Protein AF-A0A949JGA6-F1 (afdb_monomer)

Radius of gyration: 26.7 Å; Cα contacts (8 Å, |Δi|>4): 253; chains: 1; bounding box: 76×71×61 Å

Mean predicted aligned error: 12.6 Å

Secondary structure (DSSP, 8-state):
-HHHHHHHHHHHHHHHHHHT-SSHHHHHHHHHHHHHHHHHHHHHHHHHHHT--SPPPPHHHHHHHHHHHHHHHHHHHHHHHHH-TT-HHHHHHHHHHHHHHHHHHTT-HHHHHHHHHHHHHHHHHHHHHTT--HHHHHHHHHHHHHHHHHHHHHHHHTT---HHHHHHHHHGGG-S-HHHHHHHHHHHHHHHTTHHHHS----------------------------------SSSSSHHHHHSSSS---

Solvent-accessible surface area (backbone atoms only — not comparable to full-atom values): 13735 Å² total; per-residue (Å²): 87,35,71,18,47,42,24,47,52,53,18,51,54,25,46,53,51,27,74,69,41,92,45,72,66,53,28,51,51,24,46,51,50,19,50,55,25,46,55,48,17,51,51,38,45,57,55,42,65,82,63,68,78,75,81,84,79,50,69,66,40,42,42,51,22,18,52,53,34,42,54,50,18,49,54,42,37,55,55,34,41,76,77,45,78,83,44,69,44,45,52,54,14,52,48,27,37,55,50,14,55,49,30,45,75,73,67,39,21,54,28,12,32,52,29,9,49,51,9,27,35,30,17,50,46,45,59,64,52,54,99,51,54,70,71,59,44,53,54,47,38,56,54,37,46,54,49,17,52,48,27,43,51,54,27,42,75,72,74,39,80,50,64,69,17,54,50,27,45,58,51,24,74,77,45,94,45,65,69,59,24,39,45,26,17,38,47,10,24,48,57,21,45,47,60,75,49,50,53,79,80,73,70,78,77,75,82,78,74,78,75,73,83,79,80,84,78,86,80,84,90,85,88,82,90,84,86,88,84,84,86,88,76,91,71,74,76,67,62,65,66,62,66,73,74,72,82,82,84,132

Sequence (250 aa):
IAAAQNRIFEAKDYLIKAQESKSDIELIEYISYAQRRGESAEFWLNLSQEYQEGEEISENEVKNAASTMLNTAQLSLVYATSILPQSTLLQEATKNYTTAETEYREGAYASSIFSALESKVYGEVALLTSGSNEDVIAQRVVRARERASKSIDDSRNQGIEPILAVSYYELADSSDNSIQQLLYLGHAEEIASIYKYIEPHTTPLESQSTELPVQKTQGSGFISGFIPGIVIGALGCLFFVLLFRSTHKE

pLDDT: mean 81.93, std 23.24, range [27.17, 98.62]

Structure (mmCIF, N/CA/C/O backbone):
data_AF-A0A949JGA6-F1
#
_entry.id   AF-A0A949JGA6-F1
#
loop_
_atom_site.group_PDB
_atom_site.id
_atom_site.type_symbol
_atom_site.label_atom_id
_atom_site.label_alt_id
_atom_site.label_comp_id
_atom_site.label_asym_id
_atom_site.label_entity_id
_atom_site.label_seq_id
_atom_site.pdbx_PDB_ins_code
_atom_site.Cartn_x
_atom_site.Cartn_y
_atom_site.Cartn_z
_atom_site.occupancy
_atom_site.B_iso_or_equiv
_atom_site.auth_seq_id
_atom_site.auth_comp_id
_atom_site.auth_asym_id
_atom_site.auth_atom_id
_atom_site.pdbx_PDB_model_num
ATOM 1 N N . ILE A 1 1 ? -13.504 1.332 6.950 1.00 80.00 1 ILE A N 1
ATOM 2 C CA . ILE A 1 1 ? -12.805 2.435 7.667 1.00 80.00 1 ILE A CA 1
ATOM 3 C C . ILE A 1 1 ? -11.601 2.963 6.887 1.00 80.00 1 ILE A C 1
ATOM 5 O O . ILE A 1 1 ? -11.639 4.122 6.503 1.00 80.00 1 ILE A O 1
ATOM 9 N N . ALA A 1 2 ? -10.576 2.156 6.593 1.00 82.12 2 ALA A N 1
ATOM 10 C CA . ALA A 1 2 ? -9.372 2.644 5.907 1.00 82.12 2 ALA A CA 1
ATOM 11 C C . ALA A 1 2 ? -9.645 3.310 4.545 1.00 82.12 2 ALA A C 1
ATOM 13 O O . ALA A 1 2 ? -9.219 4.436 4.320 1.00 82.12 2 ALA A O 1
ATOM 14 N N . ALA A 1 3 ? -10.451 2.671 3.686 1.00 84.44 3 ALA A N 1
ATOM 15 C CA . ALA A 1 3 ? -10.867 3.255 2.409 1.00 84.44 3 ALA A CA 1
ATOM 16 C C . ALA A 1 3 ? -11.575 4.610 2.584 1.00 84.44 3 ALA A C 1
ATOM 18 O O . ALA A 1 3 ? -11.358 5.524 1.799 1.00 84.44 3 ALA A O 1
ATOM 19 N N . ALA A 1 4 ? -12.388 4.771 3.633 1.00 88.31 4 ALA A N 1
ATOM 20 C CA . ALA A 1 4 ? -13.035 6.045 3.923 1.00 88.31 4 ALA A CA 1
ATOM 21 C C . ALA A 1 4 ? -12.025 7.106 4.380 1.00 88.31 4 ALA A C 1
ATOM 23 O O . ALA A 1 4 ? -12.064 8.223 3.874 1.00 88.31 4 ALA A O 1
ATOM 24 N N . GLN A 1 5 ? -11.100 6.758 5.282 1.00 88.12 5 GLN A N 1
ATOM 25 C CA . GLN A 1 5 ? -10.047 7.677 5.725 1.00 88.12 5 GLN A CA 1
ATOM 26 C C . GLN A 1 5 ? -9.196 8.151 4.545 1.00 88.12 5 GLN A C 1
ATOM 28 O O . GLN A 1 5 ? -9.044 9.356 4.365 1.00 88.12 5 GLN A O 1
ATOM 33 N N . ASN A 1 6 ? -8.744 7.233 3.691 1.00 86.69 6 ASN A N 1
ATOM 34 C CA . ASN A 1 6 ? -7.953 7.564 2.509 1.00 86.69 6 ASN A CA 1
ATOM 35 C C . ASN A 1 6 ? -8.704 8.541 1.582 1.00 86.69 6 ASN A C 1
ATOM 37 O O . ASN A 1 6 ? -8.156 9.563 1.179 1.00 86.69 6 ASN A O 1
ATOM 41 N N . ARG A 1 7 ? -10.012 8.336 1.362 1.00 91.75 7 ARG A N 1
ATOM 42 C CA . ARG A 1 7 ? -10.842 9.279 0.589 1.00 91.75 7 ARG A CA 1
ATOM 43 C C . ARG A 1 7 ? -10.979 10.655 1.239 1.00 91.75 7 ARG A C 1
ATOM 45 O O . ARG A 1 7 ? -11.071 11.645 0.519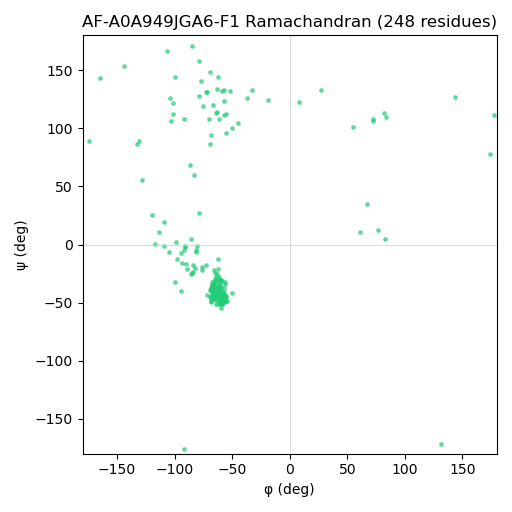 1.00 91.75 7 ARG A O 1
ATOM 52 N N . ILE A 1 8 ? -10.966 10.751 2.567 1.00 93.31 8 ILE A N 1
ATOM 53 C CA . ILE A 1 8 ? -10.938 12.047 3.258 1.00 93.31 8 ILE A CA 1
ATOM 54 C C . ILE A 1 8 ? -9.588 12.752 3.064 1.00 93.31 8 ILE A C 1
ATOM 56 O O . ILE A 1 8 ? -9.577 13.962 2.835 1.00 93.31 8 ILE A O 1
ATOM 60 N N . PHE A 1 9 ? -8.467 12.023 3.082 1.00 90.25 9 PHE A N 1
ATOM 61 C CA . PHE A 1 9 ? -7.155 12.590 2.743 1.00 90.25 9 PHE A CA 1
ATOM 62 C C . PHE A 1 9 ? -7.094 13.049 1.283 1.00 90.25 9 PHE A C 1
ATOM 64 O O . PHE A 1 9 ? -6.713 14.190 1.031 1.00 90.25 9 PHE A O 1
ATOM 71 N N . GLU A 1 10 ? -7.579 12.238 0.336 1.00 90.12 10 GLU A N 1
ATOM 72 C CA . GLU A 1 10 ? -7.709 12.652 -1.069 1.00 90.12 10 GLU A CA 1
ATOM 73 C C . GLU A 1 10 ? -8.554 13.933 -1.188 1.00 90.12 10 GLU A C 1
ATOM 75 O O . GLU A 1 10 ? -8.177 14.871 -1.892 1.00 90.12 10 GLU A O 1
ATOM 80 N N . ALA A 1 11 ? -9.689 14.010 -0.481 1.00 94.50 11 ALA A N 1
ATOM 81 C CA . ALA A 1 11 ? -10.540 15.197 -0.483 1.00 94.50 11 ALA A CA 1
ATOM 82 C C . ALA A 1 11 ? -9.798 16.438 0.039 1.00 94.50 11 ALA A C 1
ATOM 84 O O . ALA A 1 11 ? -9.876 17.499 -0.579 1.00 94.50 11 ALA A O 1
ATOM 85 N N . LYS A 1 12 ? -9.054 16.305 1.145 1.00 92.88 12 LYS A N 1
ATOM 86 C CA . LYS A 1 12 ? -8.230 17.374 1.733 1.00 92.88 12 LYS A CA 1
ATOM 87 C C . LYS A 1 12 ? -7.178 17.868 0.737 1.00 92.88 12 LYS A C 1
ATOM 89 O O . LYS A 1 12 ? -7.070 19.076 0.534 1.00 92.88 12 LYS A O 1
ATOM 94 N N . ASP A 1 13 ? -6.480 16.961 0.060 1.00 91.62 13 ASP A N 1
ATOM 95 C CA . ASP A 1 13 ? -5.482 17.306 -0.957 1.00 91.62 13 ASP A CA 1
ATOM 96 C C . ASP A 1 13 ? -6.097 18.064 -2.139 1.00 91.62 13 ASP A C 1
ATOM 98 O O . ASP A 1 13 ? -5.539 19.058 -2.609 1.00 91.62 13 ASP A O 1
ATOM 102 N N . TYR A 1 14 ? -7.271 17.639 -2.615 1.00 94.62 14 TYR A N 1
ATOM 103 C CA . TYR A 1 14 ? -7.979 18.354 -3.678 1.00 94.62 14 TYR A CA 1
ATOM 104 C C . TYR A 1 14 ? -8.490 19.726 -3.228 1.00 94.62 14 TYR A C 1
ATOM 106 O O . TYR A 1 14 ? -8.448 20.669 -4.015 1.00 94.62 14 TYR A O 1
ATOM 114 N N . LEU A 1 15 ? -8.905 19.888 -1.969 1.00 95.75 15 LEU A N 1
ATOM 115 C CA . LEU A 1 15 ? -9.272 21.202 -1.431 1.00 95.75 15 LEU A CA 1
ATOM 116 C C . LEU A 1 15 ? -8.069 22.148 -1.334 1.00 95.75 15 LEU A C 1
ATOM 118 O O . LEU A 1 15 ? -8.219 23.339 -1.600 1.00 95.75 15 LEU A O 1
ATOM 122 N N . ILE A 1 16 ? -6.878 21.639 -1.011 1.00 94.69 16 ILE A N 1
ATOM 123 C CA . ILE A 1 16 ? -5.641 22.435 -1.036 1.00 94.69 16 ILE A CA 1
ATOM 124 C C . ILE A 1 16 ? -5.331 22.875 -2.474 1.00 94.69 16 ILE A C 1
ATOM 126 O O . ILE A 1 16 ? -5.145 24.062 -2.727 1.00 94.69 16 ILE A O 1
ATOM 130 N N . LYS A 1 17 ? -5.395 21.957 -3.448 1.00 94.38 17 LYS A N 1
ATOM 131 C CA . LYS A 1 17 ? -5.217 22.293 -4.876 1.00 94.38 17 LYS A CA 1
ATOM 132 C C .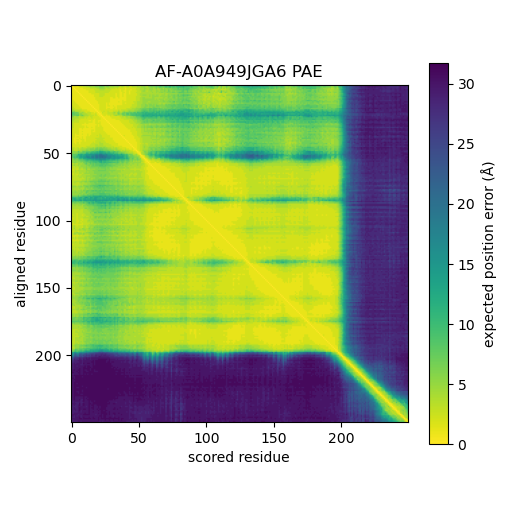 LYS A 1 17 ? -6.251 23.305 -5.376 1.00 94.38 17 LYS A C 1
ATOM 134 O O . LYS A 1 17 ? -5.921 24.179 -6.171 1.00 94.38 17 LYS A O 1
ATOM 139 N N . ALA A 1 18 ? -7.489 23.220 -4.889 1.00 94.56 18 ALA A N 1
ATOM 140 C CA . ALA A 1 18 ? -8.537 24.191 -5.183 1.00 94.56 18 ALA A CA 1
ATOM 141 C C . ALA A 1 18 ? -8.162 25.600 -4.691 1.00 94.56 18 ALA A C 1
ATOM 143 O O . ALA A 1 18 ? -8.350 26.569 -5.424 1.00 94.56 18 ALA A O 1
ATOM 144 N N . GLN A 1 19 ? -7.578 25.727 -3.496 1.00 93.31 19 GLN A N 1
ATOM 145 C CA . GLN A 1 19 ? -7.109 27.017 -2.965 1.00 93.31 19 GLN A CA 1
ATOM 146 C C . GLN A 1 19 ? -5.961 27.620 -3.786 1.00 93.31 19 GLN A C 1
ATOM 148 O O . GLN A 1 19 ? -5.835 28.840 -3.859 1.00 93.31 19 GLN A O 1
ATOM 153 N N . GLU A 1 20 ? -5.145 26.777 -4.415 1.00 94.81 20 GLU A N 1
ATOM 154 C CA . GLU A 1 20 ? -4.006 27.175 -5.251 1.00 94.81 20 GLU A CA 1
ATOM 155 C C . GLU A 1 20 ? -4.364 27.356 -6.739 1.00 94.81 20 GLU A C 1
ATOM 157 O O . GLU A 1 20 ? -3.500 27.709 -7.549 1.00 94.81 20 GLU A O 1
ATOM 162 N N . SER A 1 21 ? -5.624 27.105 -7.111 1.00 93.00 21 SER A N 1
ATOM 163 C CA . SER A 1 21 ? -6.085 27.132 -8.502 1.00 93.00 21 SER A CA 1
ATOM 164 C C . SER A 1 21 ? -5.938 28.515 -9.143 1.00 93.00 21 SER A C 1
ATOM 166 O O . SER A 1 21 ? -6.112 29.557 -8.505 1.00 93.00 21 SER A O 1
ATOM 168 N N . LYS A 1 22 ? -5.603 28.533 -10.439 1.00 94.25 22 LYS A N 1
ATOM 169 C CA . LYS A 1 22 ? -5.354 29.777 -11.192 1.00 94.25 22 LYS A CA 1
ATOM 170 C C . LYS A 1 22 ? -6.500 30.151 -12.124 1.00 94.25 22 LYS A C 1
ATOM 172 O O . LYS A 1 22 ? -6.460 31.214 -12.743 1.00 94.25 22 LYS A O 1
ATOM 177 N N . SER A 1 23 ? -7.499 29.282 -12.247 1.00 96.25 23 SER A N 1
ATOM 178 C CA . SER A 1 23 ? -8.684 29.500 -13.069 1.00 96.25 23 SER A CA 1
ATOM 179 C C . SER A 1 23 ? -9.930 28.918 -12.413 1.00 96.25 23 SER A C 1
ATOM 181 O O . SER A 1 23 ? -9.856 27.928 -11.686 1.00 96.25 23 SER A O 1
ATOM 183 N N . ASP A 1 24 ? -11.087 29.487 -12.747 1.00 95.38 24 ASP A N 1
ATOM 184 C CA . ASP A 1 24 ? -12.380 29.001 -12.259 1.00 95.38 24 ASP A CA 1
ATOM 185 C C . ASP A 1 24 ? -12.653 27.549 -12.684 1.00 95.38 24 ASP A C 1
ATOM 187 O O . ASP A 1 24 ? -13.306 26.806 -11.959 1.00 95.38 24 ASP A O 1
ATOM 191 N N . ILE A 1 25 ? -12.132 27.118 -13.841 1.00 95.94 25 ILE A N 1
ATOM 192 C CA . ILE A 1 25 ? -12.294 25.740 -14.329 1.00 95.94 25 ILE A CA 1
ATOM 193 C C . ILE A 1 25 ? -11.519 24.766 -13.437 1.00 95.94 25 ILE A C 1
ATOM 195 O O . ILE A 1 25 ? -12.101 23.789 -12.974 1.00 95.94 25 ILE A O 1
ATOM 199 N N . GLU A 1 26 ? -10.245 25.053 -13.148 1.00 94.81 26 GLU A N 1
ATOM 200 C CA . GLU A 1 26 ? -9.433 24.245 -12.223 1.00 94.81 26 GLU A CA 1
ATOM 201 C C . GLU A 1 26 ? -10.052 24.217 -10.820 1.00 94.81 26 GLU A C 1
ATOM 203 O O . GLU A 1 26 ? -10.110 23.167 -10.183 1.00 94.81 26 GLU A O 1
ATOM 208 N N . LEU A 1 27 ? -10.559 25.360 -10.347 1.00 96.62 27 LEU A N 1
ATOM 209 C CA . LEU A 1 27 ? -11.243 25.461 -9.060 1.00 96.62 27 LEU A CA 1
ATOM 210 C C . LEU A 1 27 ? -12.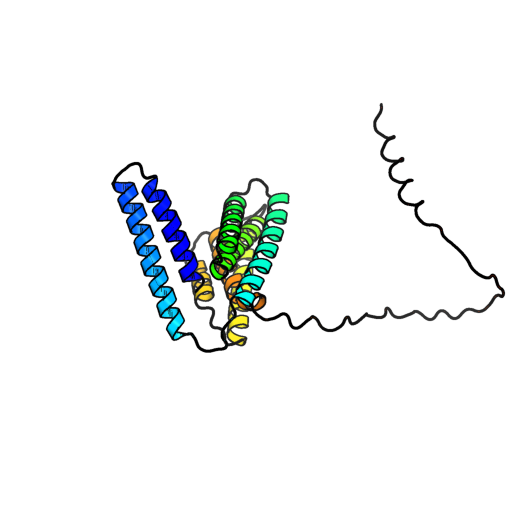463 24.532 -8.999 1.00 96.62 27 LEU A C 1
ATOM 212 O O . LEU A 1 27 ? -12.602 23.748 -8.058 1.00 96.62 27 LEU A O 1
ATOM 216 N N . ILE A 1 28 ? -13.343 24.615 -10.003 1.00 96.75 28 ILE A N 1
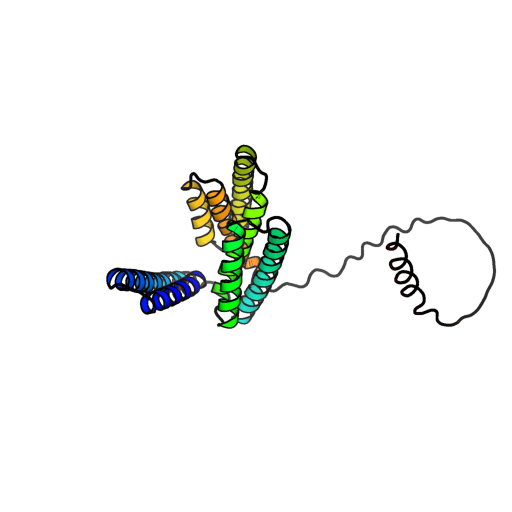ATOM 217 C CA . ILE A 1 28 ? -14.550 23.786 -10.100 1.00 96.75 28 ILE A CA 1
ATOM 218 C C . ILE A 1 28 ? -14.172 22.309 -10.190 1.00 96.75 28 ILE A C 1
ATOM 220 O O . ILE A 1 28 ? -14.799 21.485 -9.524 1.00 96.75 28 ILE A O 1
ATOM 224 N N . GLU A 1 29 ? -13.151 21.968 -10.975 1.00 95.50 29 GLU A N 1
ATOM 225 C CA . GLU A 1 29 ? -12.664 20.598 -11.111 1.00 95.50 29 GLU A CA 1
ATOM 226 C C . GLU A 1 29 ? -12.203 20.041 -9.760 1.00 95.50 29 GLU A C 1
ATOM 228 O O . GLU A 1 29 ? -12.719 19.016 -9.307 1.00 95.50 29 GLU A O 1
ATOM 233 N N . TYR A 1 30 ? -11.298 20.734 -9.066 1.00 97.50 30 TYR A N 1
ATOM 234 C CA . TYR A 1 30 ? -10.762 20.266 -7.790 1.00 97.50 30 TYR A CA 1
ATOM 235 C C . TYR A 1 30 ? -11.822 20.182 -6.689 1.00 97.50 30 TYR A C 1
ATOM 237 O O . TYR A 1 30 ? -11.862 19.186 -5.964 1.00 97.50 30 TYR A O 1
ATOM 245 N N . ILE A 1 31 ? -12.726 21.163 -6.588 1.00 96.62 31 ILE A N 1
ATOM 246 C CA . ILE A 1 31 ? -13.836 21.104 -5.623 1.00 96.62 31 ILE A CA 1
ATOM 247 C C . ILE A 1 31 ? -14.773 19.936 -5.947 1.00 96.62 31 ILE A C 1
ATOM 249 O O . ILE A 1 31 ? -15.182 19.210 -5.039 1.00 96.62 31 ILE A O 1
ATOM 253 N N . SER A 1 32 ? -15.082 19.708 -7.227 1.00 96.94 32 SER A N 1
ATOM 254 C CA . SER A 1 32 ? -15.935 18.590 -7.646 1.00 96.94 32 SER A CA 1
ATOM 255 C C . SER A 1 32 ? -15.303 17.248 -7.283 1.00 96.94 32 SER A C 1
ATOM 257 O O . SER A 1 32 ? -15.977 16.382 -6.722 1.00 96.94 32 SER A O 1
ATOM 259 N N . TYR A 1 33 ? -14.000 17.080 -7.532 1.00 95.62 33 TYR A N 1
ATOM 260 C CA . TYR A 1 33 ? -13.274 15.885 -7.105 1.00 95.62 33 TYR A CA 1
ATOM 261 C C . TYR A 1 33 ? -13.326 15.714 -5.588 1.00 95.62 33 TYR A C 1
ATOM 263 O O . TYR A 1 33 ? -13.742 14.650 -5.128 1.00 95.62 33 TYR A O 1
ATOM 271 N N . ALA A 1 34 ? -12.994 16.749 -4.810 1.00 96.75 34 ALA A N 1
ATOM 272 C CA . ALA A 1 34 ? -13.041 16.692 -3.350 1.00 96.75 34 ALA A CA 1
ATOM 273 C C . ALA A 1 34 ? -14.424 16.273 -2.825 1.00 96.75 34 ALA A C 1
ATOM 275 O O . ALA A 1 34 ? -14.520 15.382 -1.979 1.00 96.75 34 ALA A O 1
ATOM 276 N N . GLN A 1 35 ? -15.502 16.835 -3.381 1.00 96.94 35 GLN A N 1
ATOM 277 C CA . GLN A 1 35 ? -16.868 16.452 -3.027 1.00 96.94 35 GLN A CA 1
ATOM 278 C C . GLN A 1 35 ? -17.130 14.969 -3.324 1.00 96.94 35 GLN A C 1
ATOM 280 O O . GLN A 1 35 ? -17.607 14.238 -2.457 1.00 96.94 35 GLN A O 1
ATOM 285 N N . ARG A 1 36 ? -16.775 14.489 -4.524 1.00 96.75 36 ARG A N 1
ATOM 286 C CA . ARG A 1 36 ? -16.932 13.070 -4.894 1.00 96.75 36 ARG A CA 1
ATOM 287 C C . ARG A 1 36 ? -16.137 12.140 -3.976 1.00 96.75 36 ARG A C 1
ATOM 289 O O . ARG A 1 36 ? -16.560 11.008 -3.735 1.00 96.75 36 ARG A O 1
ATOM 296 N N . ARG A 1 37 ? -14.972 12.574 -3.485 1.00 96.50 37 ARG A N 1
ATOM 297 C CA . ARG A 1 37 ? -14.176 11.823 -2.503 1.00 96.50 37 ARG A CA 1
ATOM 298 C C . ARG A 1 37 ? -14.870 11.760 -1.144 1.00 96.50 37 ARG A C 1
ATOM 300 O O . ARG A 1 37 ? -14.974 10.667 -0.598 1.00 96.50 37 ARG A O 1
ATOM 307 N N . GLY A 1 38 ? -15.431 12.871 -0.663 1.00 95.94 38 GLY A N 1
ATOM 308 C CA . GLY A 1 38 ? -16.251 12.899 0.554 1.00 95.94 38 GLY A CA 1
ATOM 309 C C . GLY A 1 38 ? -17.463 11.964 0.478 1.00 95.94 38 GLY A C 1
ATOM 310 O O . GLY A 1 38 ? -17.647 11.121 1.349 1.00 95.94 38 GLY A O 1
ATOM 311 N N . GLU A 1 39 ? -18.223 12.021 -0.618 1.00 95.44 39 GLU A N 1
ATOM 312 C CA . GLU A 1 39 ? -19.360 11.115 -0.861 1.00 95.44 39 GLU A CA 1
ATOM 313 C C . GLU A 1 39 ? -18.917 9.640 -0.929 1.00 95.44 39 GLU A C 1
ATOM 315 O O . GLU A 1 39 ? -19.587 8.745 -0.416 1.00 95.44 39 GLU A O 1
ATOM 320 N N . SER A 1 40 ? -17.747 9.368 -1.517 1.00 93.56 40 SER A N 1
ATOM 321 C CA . SER A 1 40 ? -17.173 8.016 -1.518 1.00 93.56 40 SER A CA 1
ATOM 322 C C . SER A 1 40 ? -16.781 7.554 -0.112 1.00 93.56 40 SER A C 1
ATOM 324 O O . SER A 1 40 ? -16.895 6.368 0.192 1.00 93.56 40 SER A O 1
ATOM 326 N N . ALA A 1 41 ? -16.288 8.459 0.736 1.00 93.69 41 ALA A N 1
ATOM 327 C CA . ALA A 1 41 ? -15.949 8.139 2.117 1.00 93.69 41 ALA A CA 1
ATOM 328 C C . ALA A 1 41 ? -17.204 7.747 2.907 1.00 93.69 41 ALA A C 1
ATOM 330 O O . ALA A 1 41 ? -17.187 6.723 3.589 1.00 93.69 41 ALA A O 1
ATOM 331 N N . GLU A 1 42 ? -18.303 8.494 2.750 1.00 93.00 42 GLU A N 1
ATOM 332 C CA . GLU A 1 42 ? -19.604 8.132 3.328 1.00 93.00 42 GLU A CA 1
ATOM 333 C C . GLU A 1 42 ? -20.076 6.759 2.853 1.00 93.00 42 GLU A C 1
ATOM 335 O O . GLU A 1 42 ? -20.458 5.931 3.677 1.00 93.00 42 GLU A O 1
ATOM 340 N N . PHE A 1 43 ? -19.990 6.477 1.549 1.00 91.19 43 PHE A N 1
ATOM 341 C CA . PHE A 1 43 ? -20.339 5.162 1.011 1.00 91.19 43 PHE A CA 1
ATOM 342 C C . PHE A 1 43 ? -19.574 4.033 1.716 1.00 91.19 43 PHE A C 1
ATOM 344 O O . PHE A 1 43 ? -20.182 3.069 2.177 1.00 91.19 43 PHE A O 1
ATOM 351 N N . TRP A 1 44 ? -18.251 4.163 1.859 1.00 88.19 44 TRP A N 1
ATOM 352 C CA . TRP A 1 44 ? -17.431 3.144 2.518 1.00 88.19 44 TRP A CA 1
ATOM 353 C C . TRP A 1 44 ? -17.707 3.015 4.020 1.00 88.19 44 TRP A C 1
ATOM 355 O O . TRP A 1 44 ? -17.573 1.918 4.566 1.00 88.19 44 TRP A O 1
ATOM 365 N N . LEU A 1 45 ? -18.068 4.106 4.701 1.00 89.06 45 LEU A N 1
ATOM 366 C CA . LEU A 1 45 ? -18.473 4.059 6.108 1.00 89.06 45 LEU A CA 1
ATOM 367 C C . LEU A 1 45 ? -19.810 3.339 6.268 1.00 89.06 45 LEU A C 1
ATOM 369 O O . LEU A 1 45 ? -19.905 2.441 7.104 1.00 89.06 45 LEU A O 1
ATOM 373 N N . ASN A 1 46 ? -20.794 3.670 5.434 1.00 89.00 46 ASN A N 1
ATOM 374 C CA . ASN A 1 46 ? -22.107 3.030 5.448 1.00 89.00 46 ASN A CA 1
ATOM 375 C C . ASN A 1 46 ? -21.995 1.541 5.128 1.00 89.00 46 ASN A C 1
ATOM 377 O O . ASN A 1 46 ? -22.525 0.724 5.872 1.00 89.00 46 ASN A O 1
ATOM 381 N N . LEU A 1 47 ? -21.215 1.178 4.103 1.00 84.38 47 LEU A N 1
ATOM 382 C CA . LEU A 1 47 ? -20.950 -0.225 3.797 1.00 84.38 47 LEU A CA 1
ATOM 383 C C . LEU A 1 47 ? -20.331 -0.933 5.004 1.00 84.38 47 LEU A C 1
ATOM 385 O O . LEU A 1 47 ? -20.756 -2.022 5.353 1.00 84.38 47 LEU A O 1
ATOM 389 N N . SER A 1 48 ? -19.370 -0.309 5.694 1.00 81.88 48 SER A N 1
ATOM 390 C CA . SER A 1 48 ? -18.732 -0.955 6.844 1.00 81.88 48 SER A CA 1
ATOM 391 C C . SER A 1 48 ? -19.681 -1.239 8.009 1.00 81.88 48 SER A C 1
ATOM 393 O O . SER A 1 48 ? -19.407 -2.176 8.746 1.00 81.88 48 SER A O 1
ATOM 395 N N . GLN A 1 49 ? -20.783 -0.492 8.159 1.00 82.44 49 GLN A N 1
ATOM 396 C CA . GLN A 1 49 ? -21.791 -0.739 9.201 1.00 82.44 49 GLN A CA 1
ATOM 397 C C . GLN A 1 49 ? -22.517 -2.075 9.003 1.00 82.44 49 GLN A C 1
ATOM 399 O O . GLN A 1 49 ? -22.877 -2.723 9.981 1.00 82.44 49 GLN A O 1
ATOM 404 N N . GLU A 1 50 ? -22.684 -2.513 7.754 1.00 79.50 50 GLU A N 1
ATOM 405 C CA . GLU A 1 50 ? -23.334 -3.786 7.417 1.00 79.50 50 GLU A CA 1
ATOM 406 C C . GLU A 1 50 ? -22.456 -5.007 7.739 1.00 79.50 50 GLU A C 1
ATOM 408 O O . GLU A 1 50 ? -22.973 -6.113 7.857 1.00 79.50 50 GLU A O 1
ATOM 413 N N . TYR A 1 51 ? -21.145 -4.805 7.918 1.00 74.00 51 TYR A N 1
ATOM 414 C CA . TYR A 1 51 ? -20.155 -5.864 8.144 1.00 74.00 51 TYR A CA 1
ATOM 415 C C . TYR A 1 51 ? -19.426 -5.716 9.494 1.00 74.00 51 TYR A C 1
ATOM 417 O O . TYR A 1 51 ? -18.300 -6.185 9.636 1.00 74.00 51 TYR A O 1
ATOM 425 N N . GLN A 1 52 ? -20.036 -5.069 10.498 1.00 69.19 52 GLN A N 1
ATOM 426 C CA . GLN A 1 52 ? -19.458 -4.916 11.852 1.00 69.19 52 GLN A CA 1
ATOM 427 C C . GLN A 1 52 ? -19.596 -6.168 12.735 1.00 69.19 52 GLN A C 1
ATOM 429 O O . GLN A 1 52 ? -19.664 -6.068 13.959 1.00 69.19 52 GLN A O 1
ATOM 434 N N . GLU A 1 53 ? -19.672 -7.354 12.142 1.00 69.19 53 GLU A N 1
ATOM 435 C CA . GLU A 1 53 ? -19.691 -8.591 12.916 1.00 69.19 53 GLU A CA 1
ATOM 436 C C . GLU A 1 53 ? -18.266 -8.938 13.366 1.00 69.19 53 GLU A C 1
ATOM 438 O O . GLU A 1 53 ? -17.347 -8.984 12.552 1.00 69.19 53 GLU A O 1
ATOM 443 N N . GLY A 1 54 ? -18.075 -9.184 14.664 1.00 72.81 54 GLY A N 1
ATOM 444 C CA . GLY A 1 54 ? -16.786 -9.599 15.220 1.00 72.81 54 GLY A CA 1
ATOM 445 C C . GLY A 1 54 ? -16.357 -8.808 16.450 1.00 72.81 54 GLY A C 1
ATOM 446 O O . GLY A 1 54 ? -17.128 -8.043 17.030 1.00 72.81 54 GLY A O 1
ATOM 447 N N . GLU A 1 55 ? -15.119 -9.047 16.875 1.00 75.12 55 GLU A N 1
ATOM 448 C CA . GLU A 1 55 ? -14.491 -8.322 17.976 1.00 75.12 55 GLU A CA 1
ATOM 449 C C . GLU A 1 55 ? -14.040 -6.932 17.509 1.00 75.12 55 GLU A C 1
ATOM 451 O O . GLU A 1 55 ? -13.567 -6.752 16.384 1.00 75.12 55 GLU A O 1
ATOM 456 N N . GLU A 1 56 ? -14.217 -5.932 18.370 1.00 80.94 56 GLU A N 1
ATOM 457 C CA . GLU A 1 56 ? -13.768 -4.574 18.088 1.00 80.94 56 GLU A CA 1
ATOM 458 C C . GLU A 1 56 ? -12.237 -4.537 18.041 1.00 80.94 56 GLU A C 1
ATOM 460 O O . GLU A 1 56 ? -11.568 -4.835 19.029 1.00 80.94 56 GLU A O 1
ATOM 465 N N . ILE A 1 57 ? -11.682 -4.138 16.896 1.00 84.12 57 ILE A N 1
ATOM 466 C CA . ILE A 1 57 ? -10.242 -3.912 16.756 1.00 84.12 57 ILE A CA 1
ATOM 467 C C . ILE A 1 57 ? -9.909 -2.596 17.453 1.00 84.12 57 ILE A C 1
ATOM 469 O O . ILE A 1 57 ? -10.399 -1.533 17.058 1.00 84.12 57 ILE A O 1
ATOM 473 N N . SER A 1 58 ? -9.050 -2.645 18.468 1.00 89.31 58 SER A N 1
ATOM 474 C CA . SER A 1 58 ? -8.673 -1.448 19.208 1.00 89.31 58 SER A CA 1
ATOM 475 C C . SER A 1 58 ? -7.829 -0.500 18.354 1.00 89.31 58 SER A C 1
ATOM 477 O O . SER A 1 58 ? -7.003 -0.907 17.534 1.00 89.31 58 SER A O 1
ATOM 479 N N . GLU A 1 59 ? -7.961 0.804 18.597 1.00 89.38 59 GLU A N 1
ATOM 480 C CA . GLU A 1 59 ? -7.139 1.816 17.920 1.00 89.38 59 GLU A CA 1
ATOM 481 C C . GLU A 1 59 ? -5.632 1.563 18.115 1.00 89.38 59 GLU A C 1
ATOM 483 O O . GLU A 1 59 ? -4.840 1.787 17.200 1.00 89.38 59 GLU A O 1
ATOM 488 N N . ASN A 1 60 ? -5.230 1.034 19.278 1.00 92.12 60 ASN A N 1
ATOM 489 C CA . ASN A 1 60 ? -3.841 0.663 19.547 1.00 92.12 60 ASN A CA 1
ATOM 490 C C . ASN A 1 60 ? -3.355 -0.495 18.665 1.00 92.12 60 ASN A C 1
ATOM 492 O O . ASN A 1 60 ? -2.203 -0.468 18.235 1.00 92.12 60 ASN A O 1
ATOM 496 N N . GLU A 1 61 ? -4.195 -1.491 18.378 1.00 91.25 61 GLU A N 1
ATOM 497 C CA . GLU A 1 61 ? -3.851 -2.570 17.443 1.00 91.25 61 GLU A CA 1
ATOM 498 C C . GLU A 1 61 ? -3.659 -2.019 16.032 1.00 91.25 61 GLU A C 1
ATOM 500 O O . GLU A 1 61 ? -2.629 -2.278 15.411 1.00 91.25 61 GLU A O 1
ATOM 505 N N . VAL A 1 62 ? -4.568 -1.157 15.565 1.00 92.38 62 VAL A N 1
ATOM 506 C CA . VAL A 1 62 ? -4.439 -0.507 14.249 1.00 92.38 62 VAL A CA 1
ATOM 507 C C . VAL A 1 62 ? -3.190 0.378 14.188 1.00 92.38 62 VAL A C 1
ATOM 509 O O . VAL A 1 62 ? -2.467 0.372 13.193 1.00 92.38 62 VAL A O 1
ATOM 512 N N . LYS A 1 63 ? -2.886 1.115 15.259 1.00 95.44 63 LYS A N 1
ATOM 513 C CA . LYS A 1 63 ? -1.669 1.926 15.371 1.00 95.44 63 LYS A CA 1
ATOM 514 C C . LYS A 1 63 ? -0.402 1.075 15.310 1.00 95.44 63 LYS A C 1
ATOM 516 O O . LYS A 1 63 ? 0.539 1.427 14.600 1.00 95.44 63 LYS A O 1
ATOM 521 N N . ASN A 1 64 ? -0.362 -0.038 16.039 1.00 94.69 64 ASN A N 1
ATOM 522 C CA . ASN A 1 64 ? 0.781 -0.948 16.023 1.00 94.69 64 ASN A CA 1
ATOM 523 C C . ASN A 1 64 ? 0.956 -1.585 14.639 1.00 94.69 64 ASN A C 1
ATOM 525 O O . ASN A 1 64 ? 2.074 -1.610 14.124 1.00 94.69 64 ASN A O 1
ATOM 529 N N . ALA A 1 65 ? -0.140 -2.004 14.002 1.00 94.06 65 ALA A N 1
ATOM 530 C CA . ALA A 1 65 ? -0.144 -2.504 12.631 1.00 94.06 65 ALA A CA 1
ATOM 531 C C . ALA A 1 65 ? 0.403 -1.457 11.643 1.00 94.06 65 ALA A C 1
ATOM 533 O O . ALA A 1 65 ? 1.271 -1.771 10.829 1.00 94.06 65 ALA A O 1
ATOM 534 N N . ALA A 1 66 ? -0.033 -0.197 11.760 1.00 96.00 66 ALA A N 1
ATOM 535 C CA . ALA A 1 66 ? 0.450 0.913 10.939 1.00 96.00 66 ALA A CA 1
ATOM 536 C C . ALA A 1 66 ? 1.952 1.161 11.114 1.00 96.00 66 ALA A C 1
ATOM 538 O O . ALA A 1 66 ? 2.673 1.293 10.129 1.00 96.00 66 ALA A O 1
ATOM 539 N N . SER A 1 67 ? 2.443 1.149 12.355 1.00 96.94 67 SER A N 1
ATOM 540 C CA . SER A 1 67 ? 3.875 1.267 12.654 1.00 96.94 67 SER A CA 1
ATOM 541 C C . SER A 1 67 ? 4.687 0.122 12.029 1.00 96.94 67 SER A C 1
ATOM 543 O O . SER A 1 67 ? 5.707 0.352 11.377 1.00 96.94 67 SER A O 1
ATOM 545 N N . THR A 1 68 ? 4.215 -1.121 12.158 1.00 95.88 68 THR A N 1
ATOM 546 C CA . THR A 1 68 ? 4.861 -2.297 11.555 1.00 95.88 68 THR A CA 1
ATOM 547 C C . THR A 1 68 ? 4.872 -2.219 10.029 1.00 95.88 68 THR A C 1
ATOM 549 O O . THR A 1 68 ? 5.900 -2.502 9.404 1.00 95.88 68 THR A O 1
ATOM 552 N N . MET A 1 69 ? 3.763 -1.800 9.417 1.00 95.62 69 MET A N 1
ATOM 553 C CA . MET A 1 69 ? 3.675 -1.651 7.967 1.00 95.62 69 MET A CA 1
ATOM 554 C C . MET A 1 69 ? 4.574 -0.517 7.461 1.00 95.62 69 MET A C 1
ATOM 556 O O . MET A 1 69 ? 5.275 -0.708 6.472 1.00 95.62 69 MET A O 1
ATOM 560 N N . LEU A 1 70 ? 4.644 0.618 8.167 1.00 97.69 70 LEU A N 1
ATOM 561 C CA . LEU A 1 70 ? 5.583 1.703 7.863 1.00 97.69 70 LEU A CA 1
ATOM 562 C C . LEU A 1 70 ? 7.032 1.213 7.870 1.00 97.69 70 LEU A C 1
ATOM 564 O O . LEU A 1 70 ? 7.751 1.424 6.897 1.00 97.69 70 LEU A O 1
ATOM 568 N N . ASN A 1 71 ? 7.445 0.499 8.920 1.00 97.31 71 ASN A N 1
ATOM 569 C CA . ASN A 1 71 ? 8.794 -0.066 8.998 1.00 97.31 71 ASN A CA 1
ATOM 570 C C . ASN A 1 71 ? 9.064 -1.037 7.837 1.00 97.31 71 ASN A C 1
ATOM 572 O O . ASN A 1 71 ? 10.133 -1.008 7.229 1.00 97.31 71 ASN A O 1
ATOM 576 N N . THR A 1 72 ? 8.084 -1.874 7.492 1.00 95.44 72 THR A N 1
ATOM 577 C CA . THR A 1 72 ? 8.197 -2.832 6.382 1.00 95.44 72 THR A CA 1
ATOM 578 C C . THR A 1 72 ? 8.333 -2.118 5.034 1.00 95.44 72 THR A C 1
ATOM 580 O O . THR A 1 72 ? 9.219 -2.446 4.242 1.00 95.44 72 THR A O 1
ATOM 583 N N . ALA A 1 73 ? 7.500 -1.107 4.787 1.00 97.25 73 ALA A N 1
ATOM 584 C CA . ALA A 1 73 ? 7.544 -0.290 3.581 1.00 97.25 73 ALA A CA 1
ATOM 585 C C . ALA A 1 73 ? 8.869 0.472 3.464 1.00 97.25 73 ALA A C 1
ATOM 587 O O . ALA A 1 73 ? 9.480 0.472 2.398 1.00 97.25 73 ALA A O 1
ATOM 588 N N . GLN A 1 74 ? 9.365 1.043 4.567 1.00 97.94 74 GLN A N 1
ATOM 589 C CA . GLN A 1 74 ? 10.650 1.738 4.605 1.00 97.94 74 GLN A CA 1
ATOM 590 C C . GLN A 1 74 ? 11.802 0.808 4.218 1.00 97.94 74 GLN A C 1
ATOM 592 O O . GLN A 1 74 ? 12.638 1.172 3.391 1.00 97.94 74 GLN A O 1
ATOM 597 N N . LEU A 1 75 ? 11.844 -0.400 4.789 1.00 96.44 75 LEU A N 1
ATOM 598 C CA . LEU A 1 75 ? 12.874 -1.391 4.476 1.00 96.44 75 LEU A CA 1
ATOM 599 C C . LEU A 1 75 ? 12.843 -1.781 2.993 1.00 96.44 75 LEU A C 1
ATOM 601 O O . LEU A 1 75 ? 13.893 -1.791 2.345 1.00 96.44 75 LEU A O 1
ATOM 605 N N . SER A 1 76 ? 11.649 -2.042 2.448 1.00 94.12 76 SER A N 1
ATOM 606 C CA . SER A 1 76 ? 11.466 -2.340 1.022 1.00 94.12 76 SER A CA 1
ATOM 607 C C . SER A 1 76 ? 11.940 -1.179 0.138 1.00 94.12 76 SER A C 1
ATOM 609 O O . SER A 1 76 ? 12.735 -1.376 -0.785 1.00 94.12 76 SER A O 1
ATOM 611 N N . LEU A 1 77 ? 11.539 0.052 0.469 1.00 96.50 77 LEU A N 1
ATOM 612 C CA . LEU A 1 77 ? 11.882 1.256 -0.284 1.00 96.50 77 LEU A CA 1
ATOM 613 C C . LEU A 1 77 ? 13.386 1.550 -0.271 1.00 96.50 77 LEU A C 1
ATOM 615 O O . LEU A 1 77 ? 13.964 1.839 -1.322 1.00 96.50 77 LEU A O 1
ATOM 619 N N . VAL A 1 78 ? 14.037 1.466 0.893 1.00 96.31 78 VAL A N 1
ATOM 620 C CA . VAL A 1 78 ? 15.487 1.687 1.029 1.00 96.31 78 VAL A CA 1
ATOM 621 C C . VAL A 1 78 ? 16.255 0.660 0.206 1.00 96.31 78 VAL A C 1
ATOM 623 O O . VAL A 1 78 ? 17.160 1.025 -0.549 1.00 96.31 78 VAL A O 1
ATOM 626 N N . TYR A 1 79 ? 15.867 -0.614 0.303 1.00 95.12 79 TYR A N 1
ATOM 627 C CA . TYR A 1 79 ? 16.477 -1.672 -0.490 1.00 95.12 79 TYR A CA 1
ATOM 628 C C . TYR A 1 79 ? 16.309 -1.410 -1.991 1.00 95.12 79 TYR A C 1
ATOM 630 O O . TYR A 1 79 ? 17.303 -1.367 -2.720 1.00 95.12 79 TYR A O 1
ATOM 638 N N . ALA A 1 80 ? 15.085 -1.144 -2.449 1.00 95.12 80 ALA A N 1
ATOM 639 C CA . ALA A 1 80 ? 14.811 -0.902 -3.858 1.00 95.12 80 ALA A CA 1
ATOM 640 C C . ALA A 1 80 ? 15.559 0.326 -4.403 1.00 95.12 80 ALA A C 1
ATOM 642 O O . ALA A 1 80 ? 16.157 0.262 -5.477 1.00 95.12 80 ALA A O 1
ATOM 643 N N . THR A 1 81 ? 15.607 1.416 -3.633 1.00 94.44 81 THR A N 1
ATOM 644 C CA . THR A 1 81 ? 16.309 2.658 -3.999 1.00 94.44 81 THR A CA 1
ATOM 645 C C . THR A 1 81 ? 17.818 2.462 -4.088 1.00 94.44 81 THR A C 1
ATOM 647 O O . THR A 1 81 ? 18.456 3.045 -4.962 1.00 94.44 81 THR A O 1
ATOM 650 N N . SER A 1 82 ? 18.395 1.602 -3.241 1.00 93.88 82 SER A N 1
ATOM 651 C CA . SER A 1 82 ? 19.827 1.284 -3.304 1.00 93.88 82 SER A CA 1
ATOM 652 C C . SER A 1 82 ? 20.231 0.589 -4.611 1.00 93.88 82 SER A C 1
ATOM 654 O O . SER A 1 82 ? 21.363 0.744 -5.065 1.00 93.88 82 SER A O 1
ATOM 656 N N . ILE A 1 83 ? 19.299 -0.138 -5.237 1.00 92.19 83 ILE A N 1
ATOM 657 C CA . ILE A 1 83 ? 19.522 -0.871 -6.489 1.00 92.19 83 ILE A CA 1
ATOM 658 C C . ILE A 1 83 ? 19.109 -0.026 -7.703 1.00 92.19 83 ILE A C 1
ATOM 660 O O . ILE A 1 83 ? 19.794 -0.045 -8.725 1.00 92.19 83 ILE A O 1
ATOM 664 N N . LEU A 1 84 ? 17.998 0.716 -7.610 1.00 91.81 84 LEU A N 1
ATOM 665 C CA . LEU A 1 84 ? 17.324 1.365 -8.744 1.00 91.81 84 LEU A CA 1
ATOM 666 C C . LEU A 1 84 ? 17.061 2.866 -8.526 1.00 91.81 84 LEU A C 1
ATOM 668 O O . LEU A 1 84 ? 15.926 3.315 -8.689 1.00 91.81 84 LEU A O 1
ATOM 672 N N . PRO A 1 85 ? 18.077 3.691 -8.228 1.00 82.44 85 PRO A N 1
ATOM 673 C CA . PRO A 1 85 ? 17.888 5.056 -7.719 1.00 82.44 85 PRO A CA 1
ATOM 674 C C . PRO A 1 85 ? 17.145 6.028 -8.657 1.00 82.44 85 PRO A C 1
ATOM 676 O O . PRO A 1 85 ? 16.775 7.113 -8.227 1.00 82.44 85 PRO A O 1
ATOM 679 N N . GLN A 1 86 ? 16.945 5.678 -9.932 1.00 83.31 86 GLN A N 1
ATOM 680 C CA . GLN A 1 86 ? 16.309 6.529 -10.951 1.00 83.31 86 GLN A CA 1
ATOM 681 C C . GLN A 1 86 ? 14.954 5.988 -11.448 1.00 83.31 86 GLN A C 1
ATOM 683 O O . GLN A 1 86 ? 14.431 6.461 -12.453 1.00 83.31 86 GLN A O 1
ATOM 688 N N . SER A 1 87 ? 14.382 4.978 -10.786 1.00 88.69 87 SER A N 1
ATOM 689 C CA . SER A 1 87 ? 13.091 4.406 -11.186 1.00 88.69 87 SER A CA 1
ATOM 690 C C . SER A 1 87 ? 11.927 5.350 -10.868 1.00 88.69 87 SER A C 1
ATOM 692 O O . SER A 1 87 ? 11.787 5.819 -9.739 1.00 88.69 87 SER A O 1
ATOM 694 N N . THR A 1 88 ? 11.042 5.585 -11.839 1.00 89.69 88 THR A N 1
ATOM 695 C CA . THR A 1 88 ? 9.810 6.369 -11.638 1.00 89.69 88 THR A CA 1
ATOM 696 C C . THR A 1 88 ? 8.837 5.683 -10.680 1.00 89.69 88 THR A C 1
ATOM 698 O O . THR A 1 88 ? 8.194 6.358 -9.884 1.00 89.69 88 THR A O 1
ATOM 701 N N . LEU A 1 89 ? 8.794 4.345 -10.665 1.00 93.50 89 LEU A N 1
ATOM 702 C CA . LEU A 1 89 ? 8.010 3.585 -9.684 1.00 93.50 89 LEU A CA 1
ATOM 703 C C . LEU A 1 89 ? 8.488 3.847 -8.249 1.00 93.50 89 LEU A C 1
ATOM 705 O O . LEU A 1 89 ? 7.675 3.872 -7.331 1.00 93.50 89 LEU A O 1
ATOM 709 N N . LEU A 1 90 ? 9.785 4.107 -8.048 1.00 95.31 90 LEU A N 1
ATOM 710 C CA . LEU A 1 90 ? 10.307 4.458 -6.725 1.00 95.31 90 LEU A CA 1
ATOM 711 C C . LEU A 1 90 ? 9.990 5.892 -6.306 1.00 95.31 90 LEU A C 1
ATOM 713 O O . LEU A 1 90 ? 9.960 6.173 -5.108 1.00 95.31 90 LEU A O 1
ATOM 717 N N . GLN A 1 91 ? 9.711 6.788 -7.255 1.00 94.75 91 GLN A N 1
ATOM 718 C CA . GLN A 1 91 ? 9.204 8.122 -6.930 1.00 94.75 91 GLN A CA 1
ATOM 719 C C . GLN A 1 91 ? 7.794 8.019 -6.340 1.00 94.75 91 GLN A C 1
ATOM 721 O O . GLN A 1 91 ? 7.548 8.573 -5.269 1.00 94.75 91 GLN A O 1
ATOM 726 N N . GLU A 1 92 ? 6.906 7.236 -6.964 1.00 95.19 92 GLU A N 1
ATOM 727 C CA . GLU A 1 92 ? 5.577 6.957 -6.398 1.00 95.19 92 GLU A CA 1
ATOM 728 C C . GLU A 1 92 ? 5.676 6.178 -5.078 1.00 95.19 92 GLU A C 1
ATOM 730 O O . GLU A 1 92 ? 5.022 6.546 -4.105 1.00 95.19 92 GLU A O 1
ATOM 735 N N . ALA A 1 93 ? 6.574 5.189 -4.971 1.00 97.00 93 ALA A N 1
ATOM 736 C CA . ALA A 1 93 ? 6.808 4.490 -3.706 1.00 97.00 93 ALA A CA 1
ATOM 737 C C . ALA A 1 93 ? 7.236 5.448 -2.576 1.00 97.00 93 ALA A C 1
ATOM 739 O O . ALA A 1 93 ? 6.739 5.351 -1.453 1.00 97.00 93 ALA A O 1
ATOM 740 N N . THR A 1 94 ? 8.128 6.400 -2.868 1.00 97.25 94 THR A N 1
ATOM 741 C CA . THR A 1 94 ? 8.596 7.415 -1.907 1.00 97.25 94 THR A CA 1
ATOM 742 C C . THR A 1 94 ? 7.474 8.364 -1.496 1.00 97.25 94 THR A C 1
ATOM 744 O O . THR A 1 94 ? 7.331 8.698 -0.316 1.00 97.25 94 THR A O 1
ATOM 747 N N . LYS A 1 95 ? 6.652 8.788 -2.458 1.00 95.94 95 LYS A N 1
ATOM 748 C CA . LYS A 1 95 ? 5.486 9.633 -2.206 1.00 95.94 95 LYS A CA 1
ATOM 749 C C . LYS A 1 95 ? 4.483 8.920 -1.299 1.00 95.94 95 LYS A C 1
ATOM 751 O O . LYS A 1 95 ? 4.121 9.479 -0.270 1.00 95.94 95 LYS A O 1
ATOM 756 N N . ASN A 1 96 ? 4.129 7.675 -1.612 1.00 96.69 96 ASN A N 1
ATOM 757 C CA . ASN A 1 96 ? 3.206 6.874 -0.806 1.00 96.69 96 ASN A CA 1
ATOM 758 C C . ASN A 1 96 ? 3.740 6.631 0.612 1.00 96.69 96 ASN A C 1
ATOM 760 O O . ASN A 1 96 ? 2.989 6.746 1.577 1.00 96.69 96 ASN A O 1
ATOM 764 N N . TYR A 1 97 ? 5.050 6.402 0.766 1.00 98.25 97 TYR A N 1
ATOM 765 C CA . TYR A 1 97 ? 5.682 6.305 2.086 1.00 98.25 97 TYR A CA 1
ATOM 766 C C . TYR A 1 97 ? 5.540 7.609 2.888 1.00 98.25 97 TYR A C 1
ATOM 768 O O . TYR A 1 97 ? 5.143 7.597 4.050 1.00 98.25 97 TYR A O 1
ATOM 776 N N . THR A 1 98 ? 5.811 8.750 2.250 1.00 97.75 98 THR A N 1
ATOM 777 C CA . THR A 1 98 ? 5.701 10.075 2.886 1.00 97.75 98 THR A CA 1
ATOM 778 C C . THR A 1 98 ? 4.255 10.388 3.295 1.00 97.75 98 THR A C 1
ATOM 780 O O . THR A 1 98 ? 4.012 10.948 4.371 1.00 97.75 98 THR A O 1
ATOM 783 N N . THR A 1 99 ? 3.284 10.000 2.462 1.00 95.50 99 THR A N 1
ATOM 784 C CA . THR A 1 99 ? 1.853 10.073 2.786 1.00 95.50 99 THR A CA 1
ATOM 785 C C . THR A 1 99 ? 1.537 9.213 4.005 1.00 95.50 99 THR A C 1
ATOM 787 O O . THR A 1 99 ? 0.976 9.724 4.973 1.00 95.50 99 THR A O 1
ATOM 790 N N . ALA A 1 100 ? 1.993 7.959 4.020 1.00 97.06 100 ALA A N 1
ATOM 791 C CA . ALA A 1 100 ? 1.771 7.036 5.127 1.00 97.06 100 ALA A CA 1
ATOM 792 C C . ALA A 1 100 ? 2.318 7.568 6.462 1.00 97.06 100 ALA A C 1
ATOM 794 O O . ALA A 1 100 ? 1.646 7.464 7.492 1.00 97.06 100 ALA A O 1
ATOM 795 N N . GLU A 1 101 ? 3.513 8.170 6.462 1.00 98.25 101 GLU A N 1
ATOM 796 C CA . GLU A 1 101 ? 4.089 8.805 7.655 1.00 98.25 101 GLU A CA 1
ATOM 797 C C . GLU A 1 101 ? 3.247 9.993 8.134 1.00 98.25 101 GLU A C 1
ATOM 799 O O . GLU A 1 101 ? 3.104 10.222 9.337 1.00 98.25 101 GLU A O 1
ATOM 804 N N . THR A 1 102 ? 2.689 10.763 7.202 1.00 96.50 102 THR A N 1
ATOM 805 C CA . THR A 1 102 ? 1.830 11.907 7.524 1.00 96.50 102 THR A CA 1
ATOM 806 C C . THR A 1 102 ? 0.517 11.446 8.141 1.00 96.50 102 THR A C 1
ATOM 808 O O . THR A 1 102 ? 0.166 11.915 9.222 1.00 96.50 102 THR A O 1
ATOM 811 N N . GLU A 1 103 ? -0.153 10.473 7.528 1.00 95.06 103 GLU A N 1
ATOM 812 C CA . GLU A 1 103 ? -1.390 9.878 8.040 1.00 95.06 103 GLU A CA 1
ATOM 813 C C . GLU A 1 103 ? -1.190 9.271 9.434 1.00 95.06 103 GLU A C 1
ATOM 815 O O . GLU A 1 103 ? -2.008 9.489 10.326 1.00 95.06 103 GLU A O 1
ATOM 820 N N . TYR A 1 104 ? -0.065 8.586 9.666 1.00 97.12 104 TYR A N 1
ATOM 821 C CA . TYR A 1 104 ? 0.276 8.043 10.982 1.00 97.12 104 TYR A CA 1
ATOM 822 C C . TYR A 1 104 ? 0.417 9.139 12.044 1.00 97.12 104 TYR A C 1
ATOM 824 O O . TYR A 1 104 ? -0.123 9.016 13.145 1.00 97.12 104 TYR A O 1
ATOM 832 N N . ARG A 1 105 ? 1.127 10.232 11.725 1.00 97.38 105 ARG A N 1
ATOM 833 C CA . ARG A 1 105 ? 1.286 11.378 12.639 1.00 97.38 105 ARG A CA 1
ATOM 834 C C . ARG A 1 105 ? -0.037 12.088 12.920 1.00 97.38 105 ARG A C 1
ATOM 836 O O . ARG A 1 105 ? -0.212 12.593 14.025 1.00 97.38 105 ARG A O 1
ATOM 843 N N . GLU A 1 106 ? -0.948 12.117 11.950 1.00 95.12 106 GLU A N 1
ATOM 844 C CA . GLU A 1 106 ? -2.290 12.697 12.089 1.00 95.12 106 GLU A CA 1
ATOM 845 C C . GLU A 1 106 ? -3.297 11.751 12.784 1.00 95.12 106 GLU A C 1
ATOM 847 O O . GLU A 1 106 ? -4.440 12.141 13.008 1.00 95.12 106 GLU A O 1
ATOM 852 N N . GLY A 1 107 ? -2.894 10.530 13.163 1.00 94.75 107 GLY A N 1
ATOM 853 C CA . GLY A 1 107 ? -3.762 9.547 13.832 1.00 94.75 107 GLY A CA 1
ATOM 854 C C . GLY A 1 107 ? -4.652 8.736 12.882 1.00 94.75 107 GLY A C 1
ATOM 855 O O . GLY A 1 107 ? -5.455 7.916 13.318 1.00 94.75 107 GLY A O 1
ATOM 856 N N . ALA A 1 108 ? -4.499 8.907 11.570 1.00 94.12 108 ALA A N 1
ATOM 857 C CA . ALA A 1 108 ? -5.218 8.154 10.550 1.00 94.12 108 ALA A CA 1
ATOM 858 C C . ALA A 1 108 ? -4.547 6.798 10.274 1.00 94.12 108 ALA A C 1
ATOM 860 O O . ALA A 1 108 ? -4.111 6.505 9.161 1.00 94.12 108 ALA A O 1
ATOM 861 N N . TYR A 1 109 ? -4.445 5.964 11.311 1.00 94.31 109 TYR A N 1
ATOM 862 C CA . TYR A 1 109 ? -3.652 4.732 11.282 1.00 94.31 109 TYR A CA 1
ATOM 863 C C . TYR A 1 109 ? -4.102 3.735 10.210 1.00 94.31 109 TYR A C 1
ATOM 865 O O . TYR A 1 109 ? -3.259 3.143 9.543 1.00 94.31 109 TYR A O 1
ATOM 873 N N . ALA A 1 110 ? -5.410 3.579 9.984 1.00 91.56 110 ALA A N 1
ATOM 874 C CA . ALA A 1 110 ? -5.891 2.650 8.966 1.00 91.56 110 ALA A CA 1
ATOM 875 C C . ALA A 1 110 ? -5.548 3.138 7.545 1.00 91.56 110 ALA A C 1
ATOM 877 O O . ALA A 1 110 ? -5.167 2.328 6.708 1.00 91.56 110 ALA A O 1
ATOM 878 N N . SER A 1 111 ? -5.614 4.451 7.291 1.00 92.44 111 SER A N 1
ATOM 879 C CA . SER A 1 111 ? -5.132 5.058 6.038 1.00 92.44 111 SER A CA 1
ATOM 880 C C . SER A 1 111 ? -3.626 4.864 5.854 1.00 92.44 111 SER A C 1
ATOM 882 O O . SER A 1 111 ? -3.189 4.403 4.803 1.00 92.44 111 SER A O 1
ATOM 884 N N . SER A 1 112 ? -2.854 5.092 6.923 1.00 96.00 112 SER A N 1
ATOM 885 C CA . SER A 1 112 ? -1.399 4.910 6.930 1.00 96.00 112 SER A CA 1
ATOM 886 C C . SER A 1 112 ? -0.979 3.494 6.534 1.00 96.00 112 SER A C 1
ATOM 888 O O . SER A 1 112 ? -0.047 3.336 5.746 1.00 96.00 112 SER A O 1
ATOM 890 N N . ILE A 1 113 ? -1.691 2.460 7.011 1.00 95.31 113 ILE A N 1
ATOM 891 C CA . ILE A 1 113 ? -1.435 1.073 6.590 1.00 95.31 113 ILE A CA 1
ATOM 892 C C . ILE A 1 113 ? -1.572 0.941 5.071 1.00 95.31 113 ILE A C 1
ATOM 894 O O . ILE A 1 113 ? -0.705 0.343 4.439 1.00 95.31 113 ILE A O 1
ATOM 898 N N . PHE A 1 114 ? -2.625 1.514 4.480 1.00 93.56 114 PHE A N 1
ATOM 899 C CA . PHE A 1 114 ? -2.841 1.456 3.035 1.00 93.56 114 PHE A CA 1
ATOM 900 C C . PHE A 1 114 ? -1.744 2.179 2.258 1.00 93.56 114 PHE A C 1
ATOM 902 O O .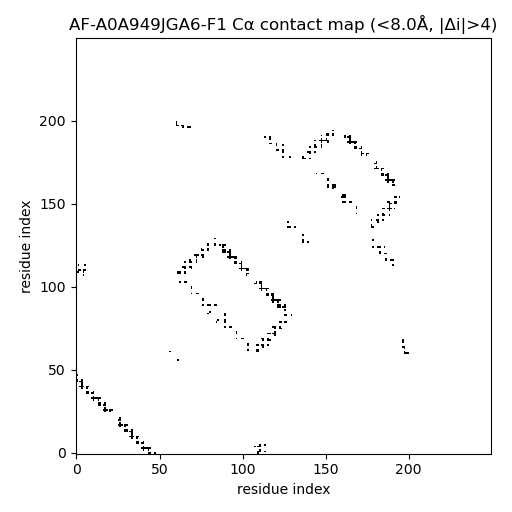 PHE A 1 114 ? -1.121 1.575 1.392 1.00 93.56 114 PHE A O 1
ATOM 909 N N . SER A 1 115 ? -1.427 3.422 2.602 1.00 95.75 115 SER A N 1
ATOM 910 C CA . SER A 1 115 ? -0.369 4.169 1.912 1.00 95.75 115 SER A CA 1
ATOM 911 C C . SER A 1 115 ? 1.006 3.488 2.043 1.00 95.75 115 SER A C 1
ATOM 913 O O . SER A 1 115 ? 1.793 3.456 1.094 1.00 95.75 115 SER A O 1
ATOM 915 N N . ALA A 1 116 ? 1.297 2.869 3.193 1.00 97.31 116 ALA A N 1
ATOM 916 C CA . ALA A 1 116 ? 2.525 2.104 3.392 1.00 97.31 116 ALA A CA 1
ATOM 917 C C . ALA A 1 116 ? 2.547 0.817 2.544 1.00 97.31 116 ALA A C 1
ATOM 919 O O . ALA A 1 116 ? 3.574 0.510 1.932 1.00 97.31 116 ALA A O 1
ATOM 920 N N . LEU A 1 117 ? 1.417 0.108 2.429 1.00 96.12 117 LEU A N 1
ATOM 921 C CA . LEU A 1 117 ? 1.280 -1.037 1.519 1.00 96.12 117 LEU A CA 1
ATOM 922 C C . LEU A 1 117 ? 1.539 -0.608 0.072 1.00 96.12 117 LEU A C 1
ATOM 924 O O . LEU A 1 117 ? 2.263 -1.289 -0.651 1.00 96.12 117 LEU A O 1
ATOM 928 N N . GLU A 1 118 ? 0.992 0.532 -0.357 1.00 96.25 118 GLU A N 1
ATOM 929 C CA . GLU A 1 118 ? 1.198 1.015 -1.720 1.00 96.25 118 GLU A CA 1
ATOM 930 C C . GLU A 1 118 ? 2.673 1.315 -1.971 1.00 96.25 118 GLU A C 1
ATOM 932 O O . GLU A 1 118 ? 3.222 0.901 -2.990 1.00 96.25 118 GLU A O 1
ATOM 937 N N . SER A 1 119 ? 3.349 1.961 -1.020 1.00 98.12 119 SER A N 1
ATOM 938 C CA . SER A 1 119 ? 4.794 2.172 -1.100 1.00 98.12 119 SER A CA 1
ATOM 939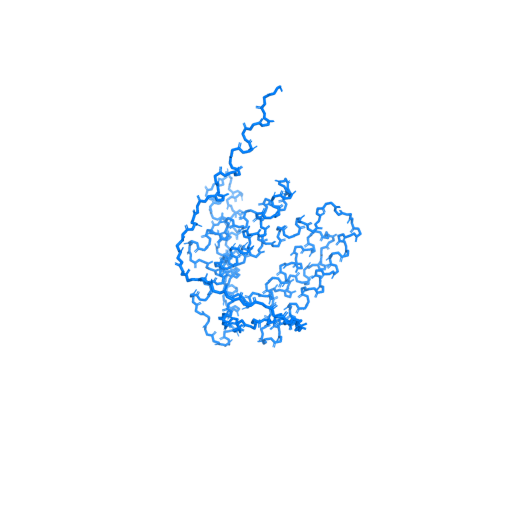 C C . SER A 1 119 ? 5.564 0.861 -1.285 1.00 98.12 119 SER A C 1
ATOM 941 O O . SER A 1 119 ? 6.385 0.744 -2.201 1.00 98.12 119 SER A O 1
ATOM 943 N N . LYS A 1 120 ? 5.250 -0.150 -0.464 1.00 97.69 120 LYS A N 1
ATOM 944 C CA . LYS A 1 120 ? 5.857 -1.482 -0.541 1.00 97.69 120 LYS A CA 1
ATOM 945 C C . LYS A 1 120 ? 5.643 -2.115 -1.918 1.00 97.69 120 LYS A C 1
ATOM 947 O O . LYS A 1 120 ? 6.619 -2.545 -2.531 1.00 97.69 120 LYS A O 1
ATOM 952 N N . VAL A 1 121 ? 4.407 -2.125 -2.418 1.00 98.06 121 VAL A N 1
ATOM 953 C CA . VAL A 1 121 ? 4.053 -2.723 -3.716 1.00 98.06 121 VAL A CA 1
ATOM 954 C C . VAL A 1 121 ? 4.785 -2.029 -4.861 1.00 98.06 121 VAL A C 1
ATOM 956 O O . VAL A 1 121 ? 5.385 -2.702 -5.696 1.00 98.06 121 VAL A O 1
ATOM 959 N N . TYR A 1 122 ? 4.815 -0.695 -4.896 1.00 97.81 122 TYR A N 1
ATOM 960 C CA . TYR A 1 122 ? 5.549 0.032 -5.938 1.00 97.81 122 TYR A CA 1
ATOM 961 C C . TYR A 1 122 ? 7.058 -0.249 -5.881 1.00 97.81 122 TYR A C 1
ATOM 963 O O . TYR A 1 122 ? 7.688 -0.431 -6.927 1.00 97.81 122 TYR A O 1
ATOM 971 N N . GLY A 1 123 ? 7.635 -0.337 -4.677 1.00 97.25 123 GLY A N 1
ATOM 972 C CA . GLY A 1 123 ? 9.033 -0.720 -4.472 1.00 97.25 123 GLY A CA 1
ATOM 973 C C . GLY A 1 123 ? 9.352 -2.121 -5.000 1.00 97.25 123 GLY A C 1
ATOM 974 O O . GLY A 1 123 ? 10.323 -2.316 -5.736 1.00 97.25 123 GLY A O 1
ATOM 975 N N . GLU A 1 124 ? 8.500 -3.092 -4.682 1.00 96.00 124 GLU A N 1
ATOM 976 C CA . GLU A 1 124 ? 8.638 -4.478 -5.129 1.00 96.00 124 GLU A CA 1
ATOM 977 C C . GLU A 1 124 ? 8.448 -4.613 -6.639 1.00 96.00 124 GLU A C 1
ATOM 979 O O . GLU A 1 124 ? 9.256 -5.266 -7.301 1.00 96.00 124 GLU A O 1
ATOM 984 N N . VAL A 1 125 ? 7.441 -3.956 -7.218 1.00 96.88 125 VAL A N 1
ATOM 985 C CA . VAL A 1 125 ? 7.225 -3.977 -8.669 1.00 96.88 125 VAL A CA 1
ATOM 986 C C . VAL A 1 125 ? 8.401 -3.338 -9.402 1.00 96.88 125 VAL A C 1
ATOM 988 O O . VAL A 1 125 ? 8.860 -3.913 -10.386 1.00 96.88 125 VAL A O 1
ATOM 991 N N . ALA A 1 126 ? 8.970 -2.238 -8.895 1.00 95.75 126 ALA A N 1
ATOM 992 C CA . ALA A 1 126 ? 10.164 -1.630 -9.484 1.00 95.75 126 ALA A CA 1
ATOM 993 C C . ALA A 1 126 ? 11.332 -2.626 -9.579 1.00 95.75 126 ALA A C 1
ATOM 995 O O . ALA A 1 126 ? 11.987 -2.731 -10.621 1.00 95.75 126 ALA A O 1
ATOM 996 N N . LEU A 1 127 ? 11.565 -3.390 -8.508 1.00 94.19 127 LEU A N 1
ATOM 997 C CA . LEU A 1 127 ? 12.562 -4.461 -8.480 1.00 94.19 127 LEU A CA 1
ATOM 998 C C . LEU A 1 127 ? 12.205 -5.603 -9.430 1.00 94.19 127 LEU A C 1
ATOM 1000 O O . LEU A 1 127 ? 13.079 -6.140 -10.113 1.00 94.19 127 LEU A O 1
ATOM 1004 N N . LEU A 1 128 ? 10.927 -5.976 -9.493 1.00 92.50 128 LEU A N 1
ATOM 1005 C CA . LEU A 1 128 ? 10.471 -7.071 -10.334 1.00 92.50 128 LEU A CA 1
ATOM 1006 C C . LEU A 1 128 ? 10.610 -6.759 -11.829 1.00 92.50 128 LEU A C 1
ATOM 1008 O O . LEU A 1 128 ? 10.892 -7.658 -12.617 1.00 92.50 128 LEU A O 1
ATOM 1012 N N . THR A 1 129 ? 10.416 -5.510 -12.230 1.00 92.75 129 THR A N 1
ATOM 1013 C CA . THR A 1 129 ? 10.455 -5.118 -13.643 1.00 92.75 129 THR A CA 1
ATOM 1014 C C . THR A 1 129 ? 11.853 -4.725 -14.103 1.00 92.75 129 THR A C 1
ATOM 1016 O O . THR A 1 129 ? 12.143 -4.771 -15.297 1.00 92.75 129 THR A O 1
ATOM 1019 N N . SER A 1 130 ? 12.744 -4.354 -13.182 1.00 90.38 130 SER A N 1
ATOM 1020 C CA . SER A 1 130 ? 14.085 -3.906 -13.550 1.00 90.38 130 SER A CA 1
ATOM 1021 C C . SER A 1 130 ? 14.906 -4.998 -14.237 1.00 90.38 130 SER A C 1
ATOM 1023 O O . SER A 1 130 ? 14.930 -6.155 -13.810 1.00 90.38 130 SER A O 1
ATOM 1025 N N . GLY A 1 131 ? 15.565 -4.622 -15.338 1.00 85.12 131 GLY A N 1
ATOM 1026 C CA . GLY A 1 131 ? 16.421 -5.508 -16.132 1.00 85.12 131 GLY A CA 1
ATOM 1027 C C . GLY A 1 131 ? 15.707 -6.721 -16.742 1.00 85.12 131 GLY A C 1
ATOM 1028 O O . GLY A 1 131 ? 16.381 -7.628 -17.225 1.00 85.12 131 GLY A O 1
ATOM 1029 N N . SER A 1 132 ? 14.372 -6.764 -16.707 1.00 89.81 132 SER A N 1
ATOM 1030 C CA . SER A 1 132 ? 13.573 -7.883 -17.208 1.00 89.81 132 SER A CA 1
ATOM 1031 C C . SER A 1 132 ? 13.021 -7.583 -18.598 1.00 89.81 132 SER A C 1
ATOM 1033 O O . SER A 1 132 ? 12.654 -6.450 -18.897 1.00 89.81 132 SER A O 1
ATOM 1035 N N . ASN A 1 133 ? 12.954 -8.608 -19.445 1.00 93.06 133 ASN A N 1
ATOM 1036 C CA . ASN A 1 133 ? 12.245 -8.530 -20.721 1.00 93.06 133 ASN A CA 1
ATOM 1037 C C . ASN A 1 133 ? 10.745 -8.830 -20.531 1.00 93.06 133 ASN A C 1
ATOM 1039 O O . ASN A 1 133 ? 10.321 -9.265 -19.457 1.00 93.06 133 ASN A O 1
ATOM 1043 N N . GLU A 1 134 ? 9.949 -8.606 -21.577 1.00 91.31 134 GLU A N 1
ATOM 1044 C CA . GLU A 1 134 ? 8.492 -8.787 -21.535 1.00 91.31 134 GLU A CA 1
ATOM 1045 C C . GLU A 1 134 ? 8.077 -10.210 -21.141 1.00 91.31 134 GLU A C 1
ATOM 1047 O O . GLU A 1 134 ? 7.235 -10.364 -20.261 1.00 91.31 134 GLU A O 1
ATOM 1052 N N . ASP A 1 135 ? 8.720 -11.246 -21.689 1.00 94.19 135 ASP A N 1
ATOM 1053 C CA . ASP A 1 135 ? 8.405 -12.645 -21.359 1.00 94.19 135 ASP A CA 1
ATOM 1054 C C . ASP A 1 135 ? 8.598 -12.948 -19.865 1.00 94.19 135 ASP A C 1
ATOM 1056 O O . ASP A 1 135 ? 7.787 -13.631 -19.233 1.00 94.19 135 ASP A O 1
ATOM 1060 N N . VAL A 1 136 ? 9.675 -12.423 -19.271 1.00 95.62 136 VAL A N 1
ATOM 1061 C CA . VAL A 1 136 ? 9.953 -12.570 -17.839 1.00 95.62 136 VAL A CA 1
ATOM 1062 C C . VAL A 1 136 ? 8.925 -11.804 -17.009 1.00 95.62 136 VAL A C 1
ATOM 1064 O O . VAL A 1 136 ? 8.480 -12.312 -15.979 1.00 95.62 136 VAL A O 1
ATOM 1067 N N . ILE A 1 137 ? 8.527 -10.604 -17.434 1.00 95.44 137 ILE A N 1
ATOM 1068 C CA . ILE A 1 137 ? 7.496 -9.817 -16.745 1.00 95.44 137 ILE A CA 1
ATOM 1069 C C . ILE A 1 137 ? 6.144 -10.543 -16.808 1.00 95.44 137 ILE A C 1
ATOM 1071 O O . ILE A 1 137 ? 5.488 -10.679 -15.777 1.00 95.44 137 ILE A O 1
ATOM 1075 N N . ALA A 1 138 ? 5.769 -11.103 -17.959 1.00 94.94 138 ALA A N 1
ATOM 1076 C CA . ALA A 1 138 ? 4.542 -11.883 -18.117 1.00 94.94 138 ALA A CA 1
ATOM 1077 C C . ALA A 1 138 ? 4.514 -13.109 -17.185 1.00 94.94 138 ALA A C 1
ATOM 1079 O O . ALA A 1 138 ? 3.519 -13.363 -16.505 1.00 94.94 138 ALA A O 1
ATOM 1080 N N . GLN A 1 139 ? 5.631 -13.831 -17.050 1.00 96.38 139 GLN A N 1
ATOM 1081 C CA . GLN A 1 139 ? 5.735 -14.926 -16.077 1.00 96.38 139 GLN A CA 1
ATOM 1082 C C . GLN A 1 139 ? 5.597 -14.441 -14.626 1.00 96.38 139 GLN A C 1
ATOM 1084 O O . GLN A 1 139 ? 5.021 -15.139 -13.788 1.00 96.38 139 GLN A O 1
ATOM 1089 N N . ARG A 1 140 ? 6.109 -13.247 -14.302 1.00 97.00 140 ARG A N 1
ATOM 1090 C CA . ARG A 1 140 ? 5.946 -12.646 -12.968 1.00 97.00 140 ARG A CA 1
ATOM 1091 C C . ARG A 1 140 ? 4.492 -12.261 -12.694 1.00 97.00 140 ARG A C 1
ATOM 1093 O O . ARG A 1 140 ? 4.072 -12.432 -11.553 1.00 97.00 140 ARG A O 1
ATOM 1100 N N . VAL A 1 141 ? 3.728 -11.821 -13.700 1.00 98.12 141 VAL A N 1
ATOM 1101 C CA . VAL A 1 141 ? 2.278 -11.565 -13.576 1.00 98.12 141 VAL A CA 1
ATOM 1102 C C . VAL A 1 141 ? 1.540 -12.840 -13.175 1.00 98.12 141 VAL A C 1
ATOM 1104 O O . VAL A 1 141 ? 0.793 -12.823 -12.201 1.00 98.12 141 VAL A O 1
ATOM 1107 N N . VAL A 1 142 ? 1.808 -13.967 -13.846 1.00 97.75 142 VAL A N 1
ATOM 1108 C CA . VAL A 1 142 ? 1.190 -15.263 -13.500 1.00 97.75 142 VAL A CA 1
ATOM 1109 C C . VAL A 1 142 ? 1.479 -15.637 -12.044 1.00 97.75 142 VAL A C 1
ATOM 1111 O O . VAL A 1 142 ? 0.564 -15.941 -11.284 1.00 97.75 142 VAL A O 1
ATOM 1114 N N . ARG A 1 143 ? 2.738 -15.517 -11.608 1.00 97.75 143 ARG A N 1
ATOM 1115 C CA . ARG A 1 143 ? 3.111 -15.797 -10.211 1.00 97.75 143 ARG A CA 1
ATOM 1116 C C . ARG A 1 143 ? 2.485 -14.819 -9.218 1.00 97.75 143 ARG A C 1
ATOM 1118 O O . ARG A 1 143 ? 2.147 -15.217 -8.110 1.00 97.75 143 ARG A O 1
ATOM 1125 N N . ALA A 1 144 ? 2.377 -13.537 -9.565 1.00 98.25 144 ALA A N 1
ATOM 1126 C CA . ALA A 1 144 ? 1.716 -12.544 -8.717 1.00 98.25 144 ALA A CA 1
ATOM 1127 C C . ALA A 1 144 ? 0.229 -12.867 -8.550 1.00 98.25 144 ALA A C 1
ATOM 1129 O O . ALA A 1 144 ? -0.301 -12.757 -7.450 1.00 98.25 144 ALA A O 1
ATOM 1130 N N . ARG A 1 145 ? -0.415 -13.365 -9.607 1.00 98.56 145 ARG A N 1
ATOM 1131 C CA . ARG A 1 145 ? -1.806 -13.814 -9.571 1.00 98.56 145 ARG A CA 1
ATOM 1132 C C . ARG A 1 145 ? -1.999 -15.011 -8.651 1.00 98.56 145 ARG A C 1
ATOM 1134 O O . ARG A 1 145 ? -2.922 -15.008 -7.844 1.00 98.56 145 ARG A O 1
ATOM 1141 N N . GLU A 1 146 ? -1.117 -16.002 -8.732 1.00 98.44 146 GLU A N 1
ATOM 1142 C CA . GLU A 1 146 ? -1.144 -17.160 -7.830 1.00 98.44 146 GLU A CA 1
ATOM 1143 C C . GLU A 1 146 ? -1.006 -16.734 -6.362 1.00 98.44 146 GLU A C 1
ATOM 1145 O O . GLU A 1 146 ? -1.780 -17.184 -5.517 1.00 98.44 146 GLU A O 1
ATOM 1150 N N . ARG A 1 147 ? -0.069 -15.826 -6.054 1.00 98.31 147 ARG A N 1
ATOM 1151 C CA . ARG A 1 147 ? 0.109 -15.318 -4.685 1.00 98.31 147 ARG A CA 1
ATOM 1152 C C . ARG A 1 147 ? -1.087 -14.507 -4.198 1.00 98.31 147 ARG A C 1
ATOM 1154 O O . ARG A 1 147 ? -1.551 -14.746 -3.089 1.00 98.31 147 ARG A O 1
ATOM 1161 N N . ALA A 1 148 ? -1.613 -13.604 -5.023 1.00 98.44 148 ALA A N 1
ATOM 1162 C CA . ALA A 1 148 ? -2.786 -12.808 -4.677 1.00 98.44 148 ALA A CA 1
ATOM 1163 C C . ALA A 1 148 ? -4.015 -13.694 -4.418 1.00 98.44 148 ALA A C 1
ATOM 1165 O O . ALA A 1 148 ? -4.672 -13.538 -3.392 1.00 98.44 148 ALA A O 1
ATOM 1166 N N . SER A 1 149 ? -4.269 -14.677 -5.292 1.00 98.44 149 SER A N 1
ATOM 1167 C CA . SER A 1 149 ? -5.343 -15.663 -5.107 1.00 98.44 149 SER A CA 1
ATOM 1168 C C . SER A 1 149 ? -5.169 -16.427 -3.800 1.00 98.44 149 SER A C 1
ATOM 1170 O O . SER A 1 149 ? -6.109 -16.534 -3.019 1.00 98.44 149 SER A O 1
ATOM 1172 N N . LYS A 1 150 ? -3.949 -16.905 -3.524 1.00 98.50 150 LYS A N 1
ATOM 1173 C CA . LYS A 1 150 ? -3.654 -17.619 -2.283 1.00 98.50 150 LYS A CA 1
ATOM 1174 C C . LYS A 1 150 ? -3.907 -16.743 -1.052 1.00 98.50 150 LYS A C 1
ATOM 1176 O O . LYS A 1 150 ? -4.503 -17.219 -0.096 1.00 98.50 150 LYS A O 1
ATOM 1181 N N . SER A 1 151 ? -3.474 -15.483 -1.057 1.00 98.00 151 SER A N 1
ATOM 1182 C CA . SER A 1 151 ? -3.702 -14.564 0.066 1.00 98.00 151 SER A CA 1
ATOM 1183 C C . SER A 1 151 ? -5.191 -14.285 0.292 1.00 98.00 151 SER A C 1
ATOM 1185 O O . SER A 1 151 ? -5.624 -14.214 1.440 1.00 98.00 151 SER A O 1
ATOM 1187 N N . ILE A 1 152 ? -5.984 -14.175 -0.780 1.00 98.25 152 ILE A N 1
ATOM 1188 C CA . ILE A 1 152 ? -7.447 -14.051 -0.695 1.00 98.25 152 ILE A CA 1
ATOM 1189 C C . ILE A 1 152 ? -8.056 -15.304 -0.056 1.00 98.25 152 ILE A C 1
ATOM 1191 O O . ILE A 1 152 ? -8.859 -15.188 0.869 1.00 98.25 152 ILE A O 1
ATOM 1195 N N . ASP A 1 153 ? -7.650 -16.494 -0.499 1.00 98.19 153 ASP A N 1
ATOM 1196 C CA . ASP A 1 153 ? -8.141 -17.755 0.062 1.00 98.19 153 ASP A CA 1
ATOM 1197 C C . ASP A 1 153 ? -7.716 -17.930 1.528 1.00 98.19 153 ASP A C 1
ATOM 1199 O O . ASP A 1 153 ? -8.521 -18.345 2.359 1.00 98.19 153 ASP A O 1
ATOM 1203 N N . ASP A 1 154 ? -6.480 -17.565 1.880 1.00 97.19 154 ASP A N 1
ATOM 1204 C CA . ASP A 1 154 ? -5.992 -17.575 3.262 1.00 97.19 154 ASP A CA 1
ATOM 1205 C C . ASP A 1 154 ? -6.842 -16.654 4.157 1.00 97.19 154 ASP A C 1
ATOM 1207 O O . ASP A 1 154 ? -7.218 -17.059 5.256 1.00 97.19 154 ASP A O 1
ATOM 1211 N N . SER A 1 155 ? -7.186 -15.451 3.680 1.00 94.81 155 SER A N 1
ATOM 1212 C CA . SER A 1 155 ? -8.056 -14.499 4.387 1.00 94.81 155 SER A CA 1
ATOM 1213 C C . SER A 1 155 ? -9.462 -15.074 4.602 1.00 94.81 155 SER A C 1
ATOM 1215 O O . SER A 1 155 ? -9.961 -15.091 5.729 1.00 94.81 155 SER A O 1
ATOM 1217 N N . ARG A 1 156 ? -10.053 -15.668 3.557 1.00 94.81 156 ARG A N 1
ATOM 1218 C CA . ARG A 1 156 ? -11.359 -16.347 3.627 1.00 94.81 156 ARG A CA 1
ATOM 1219 C C . ARG A 1 156 ? -11.363 -17.526 4.586 1.00 94.81 156 ARG A C 1
ATOM 1221 O O . ARG A 1 156 ? -12.341 -17.735 5.298 1.00 94.81 156 ARG A O 1
ATOM 1228 N N . ASN A 1 157 ? -10.262 -18.271 4.651 1.00 94.62 157 ASN A N 1
ATOM 1229 C CA . ASN A 1 157 ? -10.096 -19.367 5.603 1.00 94.62 157 ASN A CA 1
ATOM 1230 C C . ASN A 1 157 ? -10.046 -18.882 7.063 1.00 94.62 157 ASN A C 1
ATOM 1232 O O . ASN A 1 157 ? -10.346 -19.668 7.958 1.00 94.62 157 ASN A O 1
ATOM 1236 N N . GLN A 1 158 ? -9.715 -17.608 7.308 1.00 90.06 158 GLN A N 1
ATOM 1237 C CA . GLN A 1 158 ? -9.868 -16.954 8.617 1.00 90.06 158 GLN A CA 1
ATOM 1238 C C . GLN A 1 158 ? -11.274 -16.368 8.840 1.00 90.06 158 GLN A C 1
ATOM 1240 O O . GLN A 1 158 ? -11.515 -15.708 9.845 1.00 90.06 158 GLN A O 1
ATOM 1245 N N . GLY A 1 159 ? -12.213 -16.580 7.914 1.00 88.69 159 GLY A N 1
ATOM 1246 C CA . GLY A 1 159 ? -13.556 -16.001 7.971 1.00 88.69 159 GLY A CA 1
ATOM 1247 C C . GLY A 1 159 ? -13.619 -14.524 7.571 1.00 88.69 159 GLY A C 1
ATOM 1248 O O . GLY A 1 159 ? -14.642 -13.884 7.792 1.00 88.69 159 GLY A O 1
ATOM 1249 N N . ILE A 1 160 ? -12.553 -13.978 6.979 1.00 88.25 160 ILE A N 1
ATOM 1250 C CA . ILE A 1 160 ? -12.485 -12.588 6.522 1.00 88.25 160 ILE A CA 1
ATOM 1251 C C . ILE A 1 160 ? -12.709 -12.576 5.008 1.00 88.25 160 ILE A C 1
ATOM 1253 O O . ILE A 1 160 ? -11.950 -13.199 4.275 1.00 88.25 160 ILE A O 1
ATOM 1257 N N . GLU A 1 161 ? -13.721 -11.859 4.515 1.00 90.38 161 GLU A N 1
ATOM 1258 C CA . GLU A 1 161 ? -13.899 -11.651 3.070 1.00 90.38 161 GLU A CA 1
ATOM 1259 C C . GLU A 1 161 ? -13.189 -10.357 2.633 1.00 90.38 161 GLU A C 1
ATOM 1261 O O . GLU A 1 161 ? -13.666 -9.255 2.934 1.00 90.38 161 GLU A O 1
ATOM 1266 N N . PRO A 1 162 ? -12.060 -10.429 1.901 1.00 91.62 162 PRO A N 1
ATOM 1267 C CA . PRO A 1 162 ? -11.284 -9.248 1.554 1.00 91.62 162 PRO A CA 1
ATOM 1268 C C . PRO A 1 162 ? -11.815 -8.606 0.260 1.00 91.62 162 PRO A C 1
ATOM 1270 O O . PRO A 1 162 ? -11.139 -8.602 -0.769 1.00 91.62 162 PRO A O 1
ATOM 1273 N N . ILE A 1 163 ? -13.021 -8.028 0.302 1.00 89.69 163 ILE A N 1
ATOM 1274 C CA . ILE A 1 163 ? -13.736 -7.478 -0.876 1.00 89.69 163 ILE A CA 1
ATOM 1275 C C . ILE A 1 163 ? -12.851 -6.538 -1.716 1.00 89.69 163 ILE A C 1
ATOM 1277 O O . ILE A 1 163 ? -12.847 -6.590 -2.950 1.00 89.69 163 ILE A O 1
ATOM 1281 N N . LEU A 1 164 ? -12.065 -5.682 -1.057 1.00 89.88 164 LEU A N 1
ATOM 1282 C CA . LEU A 1 164 ? -11.175 -4.750 -1.747 1.00 89.88 164 LEU A CA 1
ATOM 1283 C C . LEU A 1 164 ? -10.016 -5.466 -2.461 1.00 89.88 164 LEU A C 1
ATOM 1285 O O . LEU A 1 164 ? -9.663 -5.079 -3.572 1.00 89.88 164 LEU A O 1
ATOM 1289 N N . ALA A 1 165 ? -9.458 -6.526 -1.870 1.00 95.12 165 ALA A N 1
ATOM 1290 C CA . ALA A 1 165 ? -8.421 -7.329 -2.515 1.00 95.12 165 ALA A CA 1
ATOM 1291 C C . ALA A 1 165 ? -8.965 -8.061 -3.747 1.00 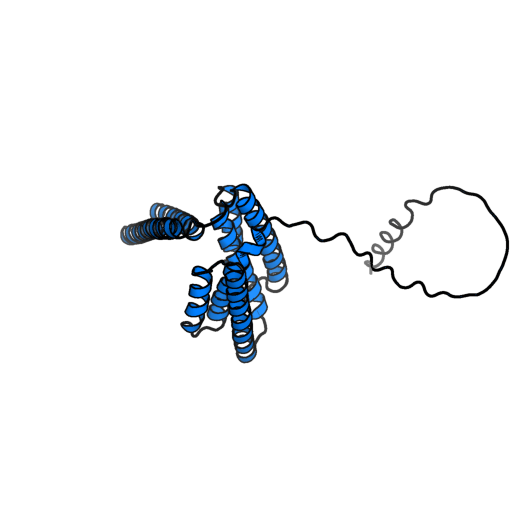95.12 165 ALA A C 1
ATOM 1293 O O . ALA A 1 165 ? -8.329 -8.040 -4.797 1.00 95.12 165 ALA A O 1
ATOM 1294 N N . VAL A 1 166 ? -10.168 -8.638 -3.643 1.00 96.06 166 VAL A N 1
ATOM 1295 C CA . VAL A 1 166 ? -10.862 -9.274 -4.776 1.00 96.06 166 VAL A CA 1
ATOM 1296 C C . VAL A 1 166 ? -11.073 -8.265 -5.905 1.00 96.06 166 VAL A C 1
ATOM 1298 O O . VAL A 1 166 ? -10.803 -8.561 -7.062 1.00 96.06 166 VAL A O 1
ATOM 1301 N N . SER A 1 167 ? -11.464 -7.035 -5.571 1.00 94.31 167 SER A N 1
ATOM 1302 C CA . SER A 1 167 ? -11.652 -5.974 -6.567 1.00 94.31 167 SER A CA 1
ATOM 1303 C C . SER A 1 167 ? -10.358 -5.655 -7.327 1.00 94.31 167 SER A C 1
ATOM 1305 O O . SER A 1 167 ? -10.380 -5.545 -8.550 1.00 94.31 167 SER A O 1
ATOM 1307 N N . TYR A 1 168 ? -9.222 -5.543 -6.629 1.00 96.44 168 TYR A N 1
ATOM 1308 C CA . TYR A 1 168 ? -7.916 -5.341 -7.270 1.00 96.44 168 TYR A CA 1
ATOM 1309 C C . TYR A 1 168 ? -7.463 -6.551 -8.095 1.00 96.44 168 TYR A C 1
ATOM 1311 O O . TYR A 1 168 ? -6.884 -6.376 -9.167 1.00 96.44 168 TYR A O 1
ATOM 1319 N N . TYR A 1 169 ? -7.750 -7.764 -7.621 1.00 98.19 169 TYR A N 1
ATOM 1320 C CA . TYR A 1 169 ? -7.447 -8.999 -8.336 1.00 98.19 169 TYR A CA 1
ATOM 1321 C C . TYR A 1 169 ? -8.151 -9.046 -9.699 1.00 98.19 169 TYR A C 1
ATOM 1323 O O . TYR A 1 169 ? -7.499 -9.269 -10.716 1.00 98.19 169 TYR A O 1
ATOM 1331 N N . GLU A 1 170 ? -9.454 -8.756 -9.731 1.00 97.06 170 GLU A N 1
ATOM 1332 C CA . GLU A 1 170 ? -10.246 -8.704 -10.968 1.00 97.06 170 GLU A CA 1
ATOM 1333 C C . GLU A 1 170 ? -9.829 -7.525 -11.861 1.00 97.06 170 GLU A C 1
ATOM 1335 O O . GLU A 1 170 ? -9.732 -7.649 -13.082 1.00 97.06 170 GLU A O 1
ATOM 1340 N N . LEU A 1 171 ? -9.508 -6.369 -11.264 1.00 95.75 171 LEU A N 1
ATOM 1341 C CA . LEU A 1 171 ? -9.057 -5.192 -12.010 1.00 95.75 171 LEU A CA 1
ATOM 1342 C C . LEU A 1 171 ? -7.756 -5.460 -12.782 1.00 95.75 171 LEU A C 1
ATOM 1344 O O . LEU A 1 171 ? -7.566 -4.900 -13.864 1.00 95.75 171 LEU A O 1
ATOM 1348 N N . ALA A 1 172 ? -6.895 -6.353 -12.284 1.00 97.19 172 ALA A N 1
ATOM 1349 C CA . ALA A 1 172 ? -5.695 -6.794 -12.991 1.00 97.19 172 ALA A CA 1
ATOM 1350 C C . ALA A 1 172 ? -5.993 -7.380 -14.380 1.00 97.19 172 ALA A C 1
ATOM 1352 O O . ALA A 1 172 ? -5.189 -7.198 -15.291 1.00 97.19 172 ALA A O 1
ATOM 1353 N N . ASP A 1 173 ? -7.141 -8.028 -14.583 1.00 92.38 173 ASP A N 1
ATOM 1354 C CA . ASP A 1 173 ? -7.507 -8.588 -15.892 1.00 92.38 173 ASP A CA 1
ATOM 1355 C C . ASP A 1 173 ? -7.973 -7.543 -16.906 1.00 92.38 173 ASP A C 1
ATOM 1357 O O . ASP A 1 173 ? -7.923 -7.788 -18.108 1.00 92.38 173 ASP A O 1
ATOM 1361 N N . SER A 1 174 ? -8.373 -6.356 -16.450 1.00 93.56 174 SER A N 1
ATOM 1362 C CA . SER A 1 174 ? -8.765 -5.262 -17.346 1.00 93.56 174 SER A CA 1
ATOM 1363 C C . SER A 1 174 ? -7.590 -4.465 -17.921 1.00 93.56 174 SER A C 1
ATOM 1365 O O . SER A 1 174 ? -7.803 -3.581 -18.750 1.00 93.56 174 SER A O 1
ATOM 1367 N N . SER A 1 175 ? -6.359 -4.729 -17.468 1.00 92.75 175 SER A N 1
ATOM 1368 C CA . SER A 1 175 ? -5.179 -3.969 -17.876 1.00 92.75 175 SER A CA 1
ATOM 1369 C C . SER A 1 175 ? -4.318 -4.737 -18.874 1.00 92.75 175 SER A C 1
ATOM 1371 O O . SER A 1 175 ? -3.836 -5.824 -18.569 1.00 92.75 175 SER A O 1
ATOM 1373 N N . ASP A 1 176 ? -4.027 -4.111 -20.015 1.00 92.19 176 ASP A N 1
ATOM 1374 C CA . ASP A 1 176 ? -3.090 -4.640 -21.019 1.00 92.19 176 ASP A CA 1
ATOM 1375 C C . ASP A 1 176 ? -1.611 -4.366 -20.670 1.00 92.19 176 ASP A C 1
ATOM 1377 O O . ASP A 1 176 ? -0.700 -4.791 -21.378 1.00 92.19 176 ASP A O 1
ATOM 1381 N N . ASN A 1 177 ? -1.341 -3.627 -19.588 1.00 95.06 177 ASN A N 1
ATOM 1382 C CA . ASN A 1 177 ? 0.010 -3.266 -19.170 1.00 95.06 177 ASN A CA 1
ATOM 1383 C C . ASN A 1 177 ? 0.472 -4.164 -18.018 1.00 95.06 177 ASN A C 1
ATOM 1385 O O . ASN A 1 177 ? 0.003 -4.023 -16.891 1.00 95.06 177 ASN A O 1
ATOM 1389 N N . SER A 1 178 ? 1.459 -5.027 -18.260 1.00 96.06 178 SER A N 1
ATOM 1390 C CA . SER A 1 178 ? 1.923 -5.981 -17.247 1.00 96.06 178 SER A CA 1
ATOM 1391 C C . SER A 1 178 ? 2.490 -5.343 -15.974 1.00 96.06 178 SER A C 1
ATOM 1393 O O . SER A 1 178 ? 2.383 -5.941 -14.907 1.00 96.06 178 SER A O 1
ATOM 1395 N N . ILE A 1 179 ? 3.051 -4.130 -16.033 1.00 95.50 179 ILE A N 1
ATOM 1396 C CA . ILE A 1 179 ? 3.478 -3.400 -14.825 1.00 95.50 179 ILE A CA 1
ATOM 1397 C C . ILE A 1 179 ? 2.251 -3.018 -13.995 1.00 95.50 179 ILE A C 1
ATOM 1399 O O . ILE A 1 179 ? 2.234 -3.219 -12.784 1.00 95.50 179 ILE A O 1
ATOM 1403 N N . GLN A 1 180 ? 1.200 -2.526 -14.649 1.00 96.50 180 GLN A N 1
ATOM 1404 C CA . GLN A 1 180 ? -0.053 -2.186 -13.985 1.00 96.50 180 GLN A CA 1
ATOM 1405 C C . GLN A 1 180 ? -0.746 -3.428 -13.405 1.00 96.50 180 GLN A C 1
ATOM 1407 O O . GLN A 1 180 ? -1.244 -3.379 -12.282 1.00 96.50 180 GLN A O 1
ATOM 1412 N N . GLN A 1 181 ? -0.715 -4.556 -14.120 1.00 98.06 181 GLN A N 1
ATOM 1413 C CA . GLN A 1 181 ? -1.196 -5.840 -13.604 1.00 98.06 181 GLN A CA 1
ATOM 1414 C C . GLN A 1 181 ? -0.427 -6.260 -12.348 1.00 98.06 181 GLN A C 1
ATOM 1416 O O . GLN A 1 181 ? -1.040 -6.656 -11.361 1.00 98.06 181 GLN A O 1
ATOM 1421 N N . LEU A 1 182 ? 0.906 -6.138 -12.351 1.00 98.19 182 LEU A N 1
ATOM 1422 C CA . LEU A 1 182 ? 1.734 -6.435 -11.179 1.00 98.19 182 LEU A CA 1
ATOM 1423 C C . LEU A 1 182 ? 1.389 -5.539 -9.986 1.00 98.19 182 LEU A C 1
ATOM 1425 O O . LEU A 1 182 ? 1.332 -6.045 -8.868 1.00 98.19 182 LEU A O 1
ATOM 1429 N N . LEU A 1 183 ? 1.132 -4.246 -10.210 1.00 98.06 183 LEU A N 1
ATOM 1430 C CA . LEU A 1 183 ? 0.691 -3.332 -9.152 1.00 98.06 183 LEU A CA 1
ATOM 1431 C C . LEU A 1 183 ? -0.655 -3.777 -8.572 1.00 98.06 183 LEU A C 1
ATOM 1433 O O . LEU A 1 183 ? -0.766 -3.964 -7.364 1.00 98.06 183 LEU A O 1
ATOM 1437 N N . TYR A 1 184 ? -1.662 -4.018 -9.416 1.00 98.25 184 TYR A N 1
ATOM 1438 C CA . TYR A 1 184 ? -2.985 -4.454 -8.958 1.00 98.25 184 TYR A CA 1
ATOM 1439 C C . TYR A 1 184 ? -2.940 -5.793 -8.211 1.00 98.25 184 TYR A C 1
ATOM 1441 O O . TYR A 1 184 ? -3.526 -5.916 -7.138 1.00 98.25 184 TYR A O 1
ATOM 1449 N N . LEU A 1 185 ? -2.189 -6.772 -8.716 1.00 98.62 185 LEU A N 1
ATOM 1450 C CA . LEU A 1 185 ? -2.020 -8.063 -8.047 1.00 98.62 185 LEU A CA 1
ATOM 1451 C C . LEU A 1 185 ? -1.238 -7.937 -6.733 1.00 98.62 185 LEU A C 1
ATOM 1453 O O . LEU A 1 185 ? -1.598 -8.587 -5.756 1.00 98.62 185 LEU A O 1
ATOM 1457 N N . GLY A 1 186 ? -0.216 -7.078 -6.680 1.00 98.06 186 GLY A N 1
ATOM 1458 C CA . GLY A 1 186 ? 0.505 -6.770 -5.444 1.00 98.06 186 GLY A CA 1
ATOM 1459 C C . GLY A 1 186 ? -0.402 -6.124 -4.395 1.00 98.06 186 GLY A C 1
ATOM 1460 O O . GLY A 1 186 ? -0.407 -6.546 -3.243 1.00 98.06 186 GLY A O 1
ATOM 1461 N N . HIS A 1 187 ? -1.246 -5.166 -4.791 1.00 97.44 187 HIS A N 1
ATOM 1462 C CA . HIS A 1 187 ? -2.244 -4.586 -3.890 1.00 97.44 187 HIS A CA 1
ATOM 1463 C C . HIS A 1 187 ? -3.238 -5.636 -3.389 1.00 97.44 187 HIS A C 1
ATOM 1465 O O . HIS A 1 187 ? -3.521 -5.677 -2.195 1.00 97.44 187 HIS A O 1
ATOM 1471 N N . ALA A 1 188 ? -3.736 -6.514 -4.264 1.00 98.06 188 ALA A N 1
ATOM 1472 C CA . ALA A 1 188 ? -4.622 -7.601 -3.860 1.00 98.06 188 ALA A CA 1
ATOM 1473 C C . ALA A 1 188 ? -3.959 -8.533 -2.825 1.00 98.06 188 ALA A C 1
ATOM 1475 O O . ALA A 1 188 ? -4.560 -8.828 -1.792 1.00 98.06 188 ALA A O 1
ATOM 1476 N N . GLU A 1 189 ? -2.713 -8.950 -3.068 1.00 97.94 189 GLU A N 1
ATOM 1477 C CA . GLU A 1 189 ? -1.931 -9.810 -2.168 1.00 97.94 189 GLU A CA 1
ATOM 1478 C C . GLU A 1 189 ? -1.761 -9.193 -0.768 1.00 97.94 189 GLU A C 1
ATOM 1480 O O . GLU A 1 189 ? -2.021 -9.856 0.244 1.00 97.94 189 GLU A O 1
ATOM 1485 N N . GLU A 1 190 ? -1.358 -7.923 -0.711 1.00 95.94 190 GLU A N 1
ATOM 1486 C CA . GLU A 1 190 ? -1.086 -7.205 0.538 1.00 95.94 190 GLU A CA 1
ATOM 1487 C C . GLU A 1 190 ? -2.361 -6.863 1.313 1.00 95.94 190 GLU A C 1
ATOM 1489 O O . GLU A 1 190 ? -2.422 -7.074 2.525 1.00 95.94 190 GLU A O 1
ATOM 1494 N N . ILE A 1 191 ? -3.412 -6.396 0.629 1.00 95.06 191 ILE A N 1
ATOM 1495 C CA . ILE A 1 191 ? -4.696 -6.067 1.267 1.00 95.06 191 ILE A CA 1
ATOM 1496 C C . ILE A 1 191 ? -5.319 -7.324 1.873 1.00 95.06 191 ILE A C 1
ATOM 1498 O O . ILE A 1 191 ? -5.781 -7.285 3.012 1.00 95.06 191 ILE A O 1
ATOM 1502 N N . ALA A 1 192 ? -5.296 -8.452 1.157 1.00 96.06 192 ALA A N 1
ATOM 1503 C CA . ALA A 1 192 ? -5.791 -9.718 1.692 1.00 96.06 192 ALA A CA 1
ATOM 1504 C C . ALA A 1 192 ? -4.958 -10.221 2.885 1.00 96.06 192 ALA A C 1
ATOM 1506 O O . ALA A 1 192 ? -5.468 -10.944 3.734 1.00 96.06 192 ALA A O 1
ATOM 1507 N N . SER A 1 193 ? -3.689 -9.816 2.986 1.00 94.94 193 SER A N 1
ATOM 1508 C CA . SER A 1 193 ? -2.781 -10.204 4.071 1.00 94.94 193 SER A CA 1
ATOM 1509 C C . SER A 1 193 ? -2.782 -9.250 5.272 1.00 94.94 193 SER A C 1
ATOM 1511 O O . SER A 1 193 ? -2.081 -9.524 6.245 1.00 94.94 193 SER A O 1
ATOM 1513 N N . ILE A 1 194 ? -3.558 -8.161 5.246 1.00 90.94 194 ILE A N 1
ATOM 1514 C CA . ILE A 1 194 ? -3.502 -7.096 6.263 1.00 90.94 194 ILE A CA 1
ATOM 1515 C C . ILE A 1 194 ? -3.804 -7.593 7.686 1.00 90.94 194 ILE A C 1
ATOM 1517 O O . ILE A 1 194 ? -3.239 -7.086 8.653 1.00 90.94 194 ILE A O 1
ATOM 1521 N N . TYR A 1 195 ? -4.647 -8.623 7.818 1.00 88.31 195 TYR A N 1
ATOM 1522 C CA . TYR A 1 195 ? -5.040 -9.200 9.106 1.00 88.31 195 TYR A CA 1
ATOM 1523 C C . TYR A 1 195 ? -3.832 -9.712 9.909 1.00 88.31 195 TYR A C 1
ATOM 1525 O O . TYR A 1 195 ? -3.798 -9.575 11.129 1.00 88.31 195 TYR A O 1
ATOM 1533 N N . LYS A 1 196 ? -2.777 -10.174 9.221 1.00 89.69 196 LYS A N 1
ATOM 1534 C CA . LYS A 1 196 ? -1.526 -10.663 9.827 1.00 89.69 196 LYS A CA 1
ATOM 1535 C C . LYS A 1 196 ? -0.775 -9.585 10.619 1.00 89.69 196 LYS A C 1
ATOM 1537 O O . LYS A 1 196 ? 0.076 -9.917 11.438 1.00 89.69 196 LYS A O 1
ATOM 1542 N N . TYR A 1 197 ? -1.049 -8.308 10.345 1.00 84.44 197 TYR A N 1
ATOM 1543 C CA . TYR A 1 197 ? -0.448 -7.167 11.041 1.00 84.44 197 TYR A CA 1
ATOM 1544 C C . TYR A 1 197 ? -1.293 -6.674 12.218 1.00 84.44 197 TYR A C 1
ATOM 1546 O O . TYR A 1 197 ? -0.791 -5.901 13.031 1.00 84.44 197 TYR A O 1
ATOM 1554 N N . ILE A 1 198 ? -2.565 -7.075 12.271 1.00 81.12 198 ILE A N 1
ATOM 1555 C CA . ILE A 1 198 ? -3.546 -6.627 13.263 1.00 81.12 198 ILE A CA 1
ATOM 1556 C C . ILE A 1 198 ? -3.708 -7.671 14.370 1.00 81.12 198 ILE A C 1
ATOM 1558 O O . ILE A 1 198 ? -3.916 -7.296 15.519 1.00 81.12 198 ILE A O 1
ATOM 1562 N N . GLU A 1 199 ? -3.564 -8.961 14.055 1.00 67.81 199 GLU A N 1
ATOM 1563 C CA . GLU A 1 199 ? -3.580 -10.009 15.072 1.00 67.81 199 GLU A CA 1
ATOM 1564 C C . GLU A 1 199 ? -2.471 -9.774 16.113 1.00 67.81 199 GLU A C 1
ATOM 1566 O O . GLU A 1 199 ? -1.312 -9.535 15.743 1.00 67.81 199 GLU A O 1
ATOM 1571 N N . PRO A 1 200 ? -2.781 -9.853 17.422 1.00 51.62 200 PRO A N 1
ATOM 1572 C CA . PRO A 1 200 ? -1.755 -9.789 18.442 1.00 51.62 200 PRO A CA 1
ATOM 1573 C C . PRO A 1 200 ? -0.755 -10.905 18.167 1.00 51.62 200 PRO A C 1
ATOM 1575 O O . PRO A 1 200 ? -1.124 -12.077 18.097 1.00 51.62 200 PRO A O 1
ATOM 1578 N N . HIS A 1 201 ? 0.521 -10.546 18.017 1.00 43.06 201 HIS A N 1
ATOM 1579 C CA . HIS A 1 201 ? 1.596 -11.522 18.011 1.00 43.06 201 HIS A CA 1
ATOM 1580 C C . HIS A 1 201 ? 1.500 -12.334 19.308 1.00 43.06 201 HIS A C 1
ATOM 1582 O O . HIS A 1 201 ? 2.016 -11.923 20.348 1.00 43.06 201 HIS A O 1
ATOM 1588 N N . THR A 1 202 ? 0.859 -13.503 19.268 1.00 35.34 202 THR A N 1
ATOM 1589 C CA . THR A 1 202 ? 1.184 -14.561 20.211 1.00 35.34 202 THR A CA 1
ATOM 1590 C C . THR A 1 202 ? 2.664 -14.806 20.001 1.00 35.34 202 THR A C 1
ATOM 1592 O O . THR A 1 202 ? 3.090 -15.202 18.914 1.00 35.34 202 THR A O 1
ATOM 1595 N N . THR A 1 203 ? 3.439 -14.434 21.011 1.00 33.69 203 THR A N 1
ATOM 1596 C CA . THR A 1 203 ? 4.887 -14.560 21.108 1.00 33.69 203 THR A CA 1
ATOM 1597 C C . THR A 1 203 ? 5.372 -15.814 20.374 1.00 33.69 203 THR A C 1
ATOM 1599 O O . THR A 1 203 ? 4.789 -16.881 20.592 1.00 33.69 203 THR A O 1
ATOM 1602 N N . PRO A 1 204 ? 6.418 -15.741 19.528 1.00 38.81 204 PRO A N 1
ATOM 1603 C CA . PRO A 1 204 ? 6.989 -16.935 18.928 1.00 38.81 204 PRO A CA 1
ATOM 1604 C C . PRO A 1 204 ? 7.301 -17.956 20.019 1.00 38.81 204 PRO A C 1
ATOM 1606 O O . PRO A 1 204 ? 7.886 -17.604 21.048 1.00 38.81 204 PRO A O 1
ATOM 1609 N N . LEU A 1 205 ? 6.879 -19.200 19.776 1.00 37.88 205 LEU A N 1
ATOM 1610 C CA . LEU A 1 205 ? 7.272 -20.376 20.537 1.00 37.88 205 LEU A CA 1
ATOM 1611 C C . LEU A 1 205 ? 8.739 -20.256 20.952 1.00 37.88 205 LEU A C 1
ATOM 1613 O O . LEU A 1 205 ? 9.618 -20.018 20.122 1.00 37.88 205 LEU A O 1
ATOM 1617 N N . GLU A 1 206 ? 8.932 -20.402 22.258 1.00 30.81 206 GLU A N 1
ATOM 1618 C CA . GLU A 1 206 ? 10.173 -20.704 22.952 1.00 30.81 206 GLU A CA 1
ATOM 1619 C C . GLU A 1 206 ? 11.223 -21.294 22.006 1.00 30.81 206 GLU A C 1
ATOM 1621 O O . GLU A 1 206 ? 10.978 -22.290 21.320 1.00 30.81 206 GLU A O 1
ATOM 1626 N N . SER A 1 207 ? 12.388 -20.651 21.961 1.00 35.00 207 SER A N 1
ATOM 1627 C CA . SER A 1 207 ? 13.544 -21.091 21.195 1.00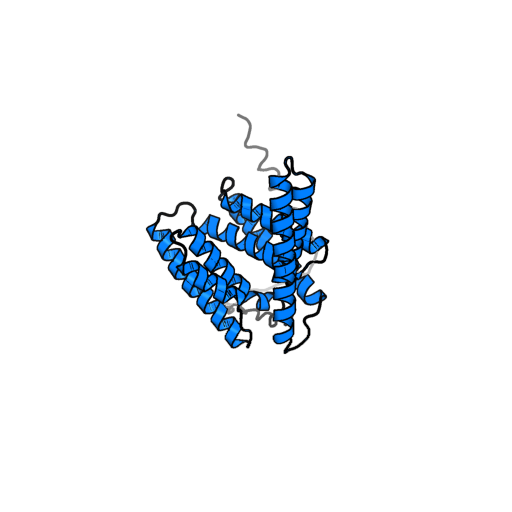 35.00 207 SER A CA 1
ATOM 1628 C C . SER A 1 207 ? 13.768 -22.591 21.386 1.00 35.00 207 SER A C 1
ATOM 1630 O O . SER A 1 207 ? 14.315 -23.014 22.406 1.00 35.00 207 SER A O 1
ATOM 1632 N N . GLN A 1 208 ? 13.414 -23.398 20.387 1.00 32.75 208 GLN A N 1
ATOM 1633 C CA . GLN A 1 208 ? 14.035 -24.701 20.232 1.00 32.75 208 GLN A CA 1
ATOM 1634 C C . GLN A 1 208 ? 15.477 -24.429 19.821 1.00 32.75 208 GLN A C 1
ATOM 1636 O O . GLN A 1 208 ? 15.816 -24.355 18.640 1.00 32.75 208 GLN A O 1
ATOM 1641 N N . SER A 1 209 ? 16.329 -24.230 20.827 1.00 33.03 209 SER A N 1
ATOM 1642 C CA . SER A 1 209 ? 17.757 -24.458 20.717 1.00 33.03 209 SER A CA 1
ATOM 1643 C C . SER A 1 209 ? 17.922 -25.847 20.119 1.00 33.03 209 SER A C 1
ATOM 1645 O O . SER A 1 209 ? 17.744 -26.860 20.794 1.00 33.03 209 SER A O 1
ATOM 1647 N N . THR A 1 210 ? 18.186 -25.891 18.818 1.00 30.69 210 THR A N 1
ATOM 1648 C CA . THR A 1 210 ? 18.612 -27.111 18.157 1.00 30.69 210 THR A CA 1
ATOM 1649 C C . THR A 1 210 ? 20.001 -27.381 18.714 1.00 30.69 210 THR A C 1
ATOM 1651 O O . THR A 1 210 ? 20.980 -26.774 18.281 1.00 30.69 210 THR A O 1
ATOM 1654 N N . GLU A 1 211 ? 20.084 -28.204 19.759 1.00 32.06 211 GLU A N 1
ATOM 1655 C CA . GLU A 1 211 ? 21.356 -28.752 20.206 1.00 32.06 211 GLU A CA 1
ATOM 1656 C C . GLU A 1 211 ? 21.980 -29.459 19.001 1.00 32.06 211 GLU A C 1
ATOM 1658 O O . GLU A 1 211 ? 21.461 -30.453 18.489 1.00 32.06 211 GLU A O 1
ATOM 1663 N N . LEU A 1 212 ? 23.081 -28.900 18.500 1.00 33.31 212 LEU A N 1
ATOM 1664 C CA . LEU A 1 212 ? 23.918 -29.575 17.522 1.00 33.31 212 LEU A CA 1
ATOM 1665 C C . LEU A 1 212 ? 24.358 -30.916 18.133 1.00 33.31 212 LEU A C 1
ATOM 1667 O O . LEU A 1 212 ? 24.797 -30.934 19.287 1.00 33.31 212 LEU A O 1
ATOM 1671 N N . PRO A 1 213 ? 24.273 -32.040 17.401 1.00 31.09 213 PRO A N 1
ATOM 1672 C CA . PRO A 1 213 ? 24.662 -33.329 17.945 1.00 31.09 213 PRO A CA 1
ATOM 1673 C C . PRO A 1 213 ? 26.158 -33.313 18.265 1.00 31.09 213 PRO A C 1
ATOM 1675 O O . PRO A 1 213 ? 27.010 -33.246 17.377 1.00 31.09 213 PRO A O 1
ATOM 1678 N N . VAL A 1 214 ? 26.473 -33.384 19.558 1.00 32.19 214 VAL A N 1
ATOM 1679 C CA . VAL A 1 214 ? 27.832 -33.565 20.068 1.00 32.19 214 VAL A CA 1
ATOM 1680 C C . VAL A 1 214 ? 28.361 -34.903 19.553 1.00 32.19 214 VAL A C 1
ATOM 1682 O O . VAL A 1 214 ? 27.938 -35.974 19.995 1.00 32.19 214 VAL A O 1
ATOM 1685 N N . GLN A 1 215 ? 29.303 -34.850 18.610 1.00 33.59 215 GLN A N 1
ATOM 1686 C CA . GLN A 1 215 ? 30.098 -36.011 18.227 1.00 33.59 215 GLN A CA 1
ATOM 1687 C C . GLN A 1 215 ? 30.922 -36.464 19.439 1.00 33.59 215 GLN A C 1
ATOM 1689 O O . GLN A 1 215 ? 31.807 -35.757 19.919 1.00 33.59 215 GLN A O 1
ATOM 1694 N N . LYS A 1 216 ? 30.618 -37.661 19.951 1.00 27.72 216 LYS A N 1
ATOM 1695 C CA . LYS A 1 216 ? 31.452 -38.347 20.940 1.00 27.72 216 LYS A CA 1
ATOM 1696 C C . LYS A 1 216 ? 32.744 -38.804 20.270 1.00 27.72 216 LYS A C 1
ATOM 1698 O O . LYS A 1 216 ? 32.738 -39.801 19.554 1.00 27.72 216 LYS A O 1
ATOM 1703 N N . THR A 1 217 ? 33.853 -38.151 20.592 1.00 30.25 217 THR A N 1
ATOM 1704 C CA . THR A 1 217 ? 35.188 -38.708 20.349 1.00 30.25 217 THR A CA 1
ATOM 1705 C C . THR A 1 217 ? 35.741 -39.226 21.675 1.00 30.25 217 THR A C 1
ATOM 1707 O O . THR A 1 217 ? 36.088 -38.459 22.570 1.00 30.25 217 THR A O 1
ATOM 1710 N N . GLN A 1 218 ? 35.771 -40.552 21.826 1.00 28.62 218 GLN A N 1
ATOM 1711 C CA . GLN A 1 218 ? 36.517 -41.244 22.879 1.00 28.62 218 GLN A CA 1
ATOM 1712 C C . GLN A 1 218 ? 38.020 -41.166 22.573 1.00 28.62 218 GLN A C 1
ATOM 1714 O O . GLN A 1 218 ? 38.433 -41.507 21.469 1.00 28.62 218 GLN A O 1
ATOM 1719 N N . GLY A 1 219 ? 38.837 -40.780 23.559 1.00 27.55 219 GLY A N 1
ATOM 1720 C CA . GLY A 1 219 ? 40.298 -40.809 23.428 1.00 27.55 219 GLY A CA 1
ATOM 1721 C C . GLY A 1 219 ? 41.062 -40.191 24.602 1.00 27.55 219 GLY A C 1
ATOM 1722 O O . GLY A 1 219 ? 41.512 -39.060 24.520 1.00 27.55 219 GLY A O 1
ATOM 1723 N N . SER A 1 220 ? 41.159 -40.956 25.691 1.00 27.38 220 SER A N 1
ATOM 1724 C CA . SER A 1 220 ? 42.138 -40.950 26.800 1.00 27.38 220 SER A CA 1
ATOM 1725 C C . SER A 1 220 ? 43.205 -39.836 26.948 1.00 27.38 220 SER A C 1
ATOM 1727 O O . SER A 1 220 ? 44.144 -39.765 26.163 1.00 27.38 220 SER A O 1
ATOM 1729 N N . GLY A 1 221 ? 43.169 -39.171 28.117 1.00 27.19 221 GLY A N 1
ATOM 1730 C CA . GLY A 1 221 ? 44.277 -39.074 29.092 1.00 27.19 221 GLY A CA 1
ATOM 1731 C C . GLY A 1 221 ? 45.395 -38.041 28.876 1.00 27.19 221 GLY A C 1
ATOM 1732 O O . GLY A 1 221 ? 46.210 -38.233 27.992 1.00 27.19 221 GLY A O 1
ATOM 1733 N N . PHE A 1 222 ? 45.498 -37.029 29.760 1.00 27.17 222 PHE A N 1
ATOM 1734 C CA . PHE A 1 222 ? 46.702 -36.684 30.562 1.00 27.17 222 PHE A CA 1
ATOM 1735 C C . PHE A 1 222 ? 46.487 -35.414 31.440 1.00 27.17 222 PHE A C 1
ATOM 1737 O O . PHE A 1 222 ? 46.312 -34.310 30.947 1.00 27.17 222 PHE A O 1
ATOM 1744 N N . ILE A 1 223 ? 46.440 -35.650 32.757 1.00 28.78 223 ILE A N 1
ATOM 1745 C CA . ILE A 1 223 ? 46.968 -34.953 33.959 1.00 28.78 223 ILE A CA 1
ATOM 1746 C C . ILE A 1 223 ? 47.227 -33.409 34.004 1.00 28.78 223 ILE A C 1
ATOM 1748 O O . ILE A 1 223 ? 47.963 -32.845 33.207 1.00 28.78 223 ILE A O 1
ATOM 1752 N N . SER A 1 224 ? 46.734 -32.836 35.124 1.00 28.23 224 SER A N 1
ATOM 1753 C CA . SER A 1 224 ? 47.163 -31.679 35.963 1.00 28.23 224 SER A CA 1
ATOM 1754 C C . SER A 1 224 ? 47.014 -30.216 35.511 1.00 28.23 224 SER A C 1
ATOM 1756 O O . SER A 1 224 ? 47.847 -29.683 34.794 1.00 28.23 224 SER A O 1
ATOM 1758 N N . GLY A 1 225 ? 46.052 -29.531 36.148 1.00 29.39 225 GLY A N 1
ATOM 1759 C CA . GLY A 1 225 ? 46.303 -28.535 37.207 1.00 29.39 225 GLY A CA 1
ATOM 1760 C C . GLY A 1 225 ? 46.897 -27.170 36.838 1.00 29.39 225 GLY A C 1
ATOM 1761 O O . GLY A 1 225 ? 48.107 -27.059 36.710 1.00 29.39 225 GLY A O 1
ATOM 1762 N N . PHE A 1 226 ? 46.075 -26.111 36.872 1.00 29.58 226 PHE A N 1
ATOM 1763 C CA . PHE A 1 226 ? 46.430 -24.804 37.457 1.00 29.58 226 PHE A CA 1
ATOM 1764 C C . PHE A 1 226 ? 45.171 -23.937 37.679 1.00 29.58 226 PHE A C 1
ATOM 1766 O O . PHE A 1 226 ? 44.221 -24.007 36.904 1.00 29.58 226 PHE A O 1
ATOM 1773 N N . ILE A 1 227 ? 45.158 -23.174 38.776 1.00 33.00 227 ILE A N 1
ATOM 1774 C CA . ILE A 1 227 ? 44.040 -22.345 39.278 1.00 33.00 227 ILE A CA 1
ATOM 1775 C C . ILE A 1 227 ? 44.131 -20.887 38.718 1.00 33.00 227 ILE A C 1
ATOM 1777 O O . ILE A 1 227 ? 44.973 -20.650 37.855 1.00 33.00 227 ILE A O 1
ATOM 1781 N N . PRO A 1 228 ? 43.274 -19.904 39.092 1.00 45.25 228 PRO A N 1
ATOM 1782 C CA . PRO A 1 228 ? 42.512 -19.070 38.161 1.00 45.25 228 PRO A CA 1
ATOM 1783 C C . PRO A 1 228 ? 43.033 -17.618 38.041 1.00 45.25 228 PRO A C 1
ATOM 1785 O O . PRO A 1 228 ? 43.731 -17.117 38.918 1.00 45.25 228 PRO A O 1
ATOM 1788 N N . GLY A 1 229 ? 42.581 -16.880 37.020 1.00 30.03 229 GLY A N 1
ATOM 1789 C CA . GLY A 1 229 ? 42.484 -15.419 37.125 1.00 30.03 229 GLY A CA 1
ATOM 1790 C C . GLY A 1 229 ? 42.803 -14.590 35.878 1.00 30.03 229 GLY A C 1
ATOM 1791 O O . GLY A 1 229 ? 43.915 -14.612 35.373 1.00 30.03 229 GLY A O 1
ATOM 1792 N N . ILE A 1 230 ? 41.828 -13.733 35.550 1.00 36.25 230 ILE A N 1
ATOM 1793 C CA . ILE A 1 230 ? 41.997 -12.304 35.230 1.00 36.25 230 ILE A CA 1
ATOM 1794 C C . ILE A 1 230 ? 42.388 -11.925 33.782 1.00 36.25 230 ILE A C 1
ATOM 1796 O O . ILE A 1 230 ? 43.522 -12.047 33.347 1.00 36.25 230 ILE A O 1
ATOM 1800 N N . VAL A 1 231 ? 41.390 -11.325 33.114 1.00 38.78 231 VAL A N 1
ATOM 1801 C CA . VAL A 1 231 ? 41.455 -10.105 32.281 1.00 38.78 231 VAL A CA 1
ATOM 1802 C C . VAL A 1 231 ? 42.476 -10.087 31.140 1.00 38.78 231 VAL A C 1
ATOM 1804 O O . VAL A 1 231 ? 43.613 -9.671 31.314 1.00 38.78 231 VAL A O 1
ATOM 1807 N N . ILE A 1 232 ? 41.983 -10.321 29.920 1.00 42.47 232 ILE A N 1
ATOM 1808 C CA . ILE A 1 232 ? 42.424 -9.558 28.743 1.00 42.47 232 ILE A CA 1
ATOM 1809 C C . ILE A 1 232 ? 41.172 -9.095 27.999 1.00 42.47 232 ILE A C 1
ATOM 1811 O O . ILE A 1 232 ? 40.628 -9.774 27.132 1.00 42.47 232 ILE A O 1
ATOM 1815 N N . GLY A 1 233 ? 40.694 -7.919 28.397 1.00 31.67 233 GLY A N 1
ATOM 1816 C CA . GLY A 1 233 ? 39.891 -7.075 27.530 1.00 31.67 233 GLY A CA 1
ATOM 1817 C C . GLY A 1 233 ? 40.786 -6.319 26.543 1.00 31.67 233 GLY A C 1
ATOM 1818 O O . GLY A 1 233 ? 41.962 -6.077 26.798 1.00 31.67 233 GLY A O 1
ATOM 1819 N N . ALA A 1 234 ? 40.175 -5.892 25.440 1.00 41.50 234 ALA A N 1
ATOM 1820 C CA . ALA A 1 234 ? 40.530 -4.651 24.750 1.00 41.50 234 ALA A CA 1
ATOM 1821 C C . ALA A 1 234 ? 41.913 -4.538 24.064 1.00 41.50 234 ALA A C 1
ATOM 1823 O O . ALA A 1 234 ? 42.447 -3.437 23.965 1.00 41.50 234 ALA A O 1
ATOM 1824 N N . LEU A 1 235 ? 42.452 -5.621 23.485 1.00 40.50 235 LEU A N 1
ATOM 1825 C CA . LEU A 1 235 ? 43.611 -5.548 22.566 1.00 40.50 235 LEU A CA 1
ATOM 1826 C C . LEU A 1 235 ? 43.330 -6.008 21.119 1.00 40.50 235 LEU A C 1
ATOM 1828 O O . LEU A 1 235 ? 44.211 -5.922 20.270 1.00 40.50 235 LEU A O 1
ATOM 1832 N N . GLY A 1 236 ? 42.096 -6.416 20.798 1.00 38.69 236 GLY A N 1
ATOM 1833 C CA . GLY A 1 236 ? 41.706 -6.828 19.438 1.00 38.69 236 GLY A CA 1
ATOM 1834 C C . GLY A 1 236 ? 41.276 -5.689 18.502 1.00 38.69 236 GLY A C 1
ATOM 1835 O O . GLY A 1 236 ? 41.425 -5.803 17.289 1.00 38.69 236 GLY A O 1
ATOM 1836 N N . CYS A 1 237 ? 40.793 -4.562 19.035 1.00 45.22 237 CYS A N 1
ATOM 1837 C CA . CYS A 1 237 ? 40.207 -3.493 18.210 1.00 45.22 237 CYS A CA 1
ATOM 1838 C C . CYS A 1 237 ? 41.183 -2.371 17.810 1.00 45.22 237 CYS A C 1
ATOM 1840 O O . CYS A 1 2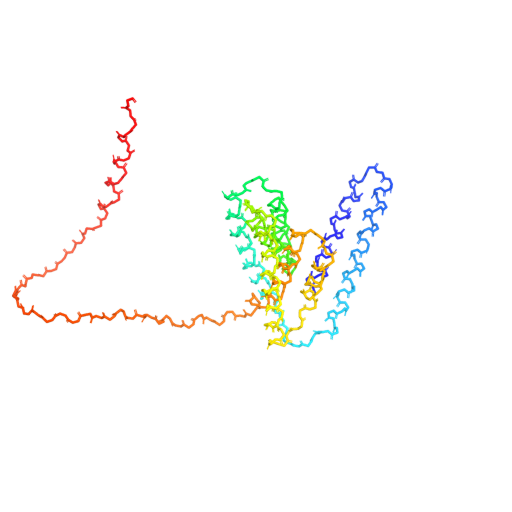37 ? 40.834 -1.536 16.982 1.00 45.22 237 CYS A O 1
ATOM 1842 N N . LEU A 1 238 ? 42.413 -2.349 18.337 1.00 43.25 238 LEU A N 1
ATOM 1843 C CA . LEU A 1 238 ? 43.414 -1.322 17.997 1.00 43.25 238 LEU A CA 1
ATOM 1844 C C . LEU A 1 238 ? 44.427 -1.774 16.930 1.00 43.25 238 LEU A C 1
ATOM 1846 O O . LEU A 1 238 ? 45.102 -0.937 16.337 1.00 43.25 238 LEU A O 1
ATOM 1850 N N . PHE A 1 239 ? 44.484 -3.072 16.613 1.00 44.97 239 PHE A N 1
ATOM 1851 C CA . PHE A 1 239 ? 45.401 -3.603 15.597 1.00 44.97 239 PHE A CA 1
ATOM 1852 C C . PHE A 1 239 ? 44.837 -3.513 14.166 1.00 44.97 239 PHE A C 1
ATOM 1854 O O . PHE A 1 239 ? 45.592 -3.405 13.204 1.00 44.97 239 PHE A O 1
ATOM 1861 N N . PHE A 1 240 ? 43.508 -3.466 14.010 1.00 45.38 240 PHE A N 1
ATOM 1862 C CA . PHE A 1 240 ? 42.864 -3.384 12.691 1.00 45.38 240 PHE A CA 1
ATOM 1863 C C . PHE A 1 240 ? 42.771 -1.949 12.136 1.00 45.38 240 PHE A C 1
ATOM 1865 O O . PHE A 1 240 ? 42.747 -1.750 10.925 1.00 45.38 240 PHE A O 1
ATOM 1872 N N . VAL A 1 241 ? 42.798 -0.930 13.004 1.00 51.81 241 VAL A N 1
ATOM 1873 C CA . VAL A 1 241 ? 42.718 0.492 12.606 1.00 51.81 241 VAL A CA 1
ATOM 1874 C C . VAL A 1 241 ? 44.078 1.056 12.158 1.00 51.81 241 VAL A C 1
ATOM 1876 O O . VAL A 1 241 ? 44.125 2.027 11.404 1.00 51.81 241 VAL A O 1
ATOM 1879 N N . LEU A 1 242 ? 45.197 0.426 12.539 1.00 47.53 242 LEU A N 1
ATOM 1880 C CA . LEU A 1 242 ? 46.539 0.861 12.124 1.00 47.53 242 LEU A CA 1
ATOM 1881 C C . LEU A 1 242 ? 47.038 0.211 10.822 1.00 47.53 242 LEU A C 1
ATOM 1883 O O . LEU A 1 242 ? 47.927 0.771 10.185 1.00 47.53 242 LEU A O 1
ATOM 1887 N N . LEU A 1 243 ? 46.432 -0.891 10.362 1.00 49.19 243 LEU A N 1
ATOM 1888 C CA . LEU A 1 243 ? 46.802 -1.525 9.087 1.00 49.19 243 LEU A CA 1
ATOM 1889 C C . LEU A 1 243 ? 46.116 -0.906 7.856 1.00 49.19 243 LEU A C 1
ATOM 1891 O O . LEU A 1 243 ? 46.629 -1.048 6.751 1.00 49.19 243 LEU A O 1
ATOM 1895 N N . PHE A 1 244 ? 45.026 -0.146 8.022 1.00 48.78 244 PHE A N 1
ATOM 1896 C CA . PHE A 1 244 ? 44.322 0.488 6.892 1.00 48.78 244 PHE A CA 1
ATOM 1897 C C . PHE A 1 244 ? 44.796 1.913 6.557 1.00 48.78 244 PHE A C 1
ATOM 1899 O O . PHE A 1 244 ? 44.359 2.498 5.571 1.00 48.78 244 PHE A O 1
ATOM 1906 N N . ARG A 1 245 ? 45.710 2.491 7.351 1.00 48.22 245 ARG A N 1
ATOM 1907 C CA . ARG A 1 245 ? 46.209 3.864 7.139 1.00 48.22 245 ARG A CA 1
ATOM 1908 C C . ARG A 1 245 ? 47.563 3.938 6.415 1.00 48.22 245 ARG A C 1
ATOM 1910 O O . ARG A 1 245 ? 48.074 5.036 6.218 1.00 48.22 245 ARG A O 1
ATOM 1917 N N . SER A 1 246 ? 48.129 2.796 6.007 1.00 49.31 246 SER A N 1
ATOM 1918 C CA . SER A 1 246 ? 49.476 2.692 5.415 1.00 49.31 246 SER A CA 1
ATOM 1919 C C . SER A 1 246 ? 49.511 2.370 3.909 1.00 49.31 246 SER A C 1
ATOM 1921 O O . SER A 1 246 ? 50.601 2.306 3.351 1.00 49.31 246 SER A O 1
ATOM 1923 N N . THR A 1 247 ? 48.378 2.177 3.226 1.00 52.84 247 THR A N 1
ATOM 1924 C CA . THR A 1 247 ? 48.354 1.766 1.801 1.00 52.84 247 THR A CA 1
ATOM 1925 C C . THR A 1 247 ? 47.887 2.848 0.821 1.00 52.84 247 THR A C 1
ATOM 1927 O O . THR A 1 247 ? 47.555 2.545 -0.318 1.00 52.84 247 THR A O 1
ATOM 1930 N N . HIS A 1 248 ? 47.926 4.124 1.214 1.00 53.09 248 HIS A N 1
ATOM 1931 C CA . HIS A 1 248 ? 47.805 5.246 0.277 1.00 53.09 248 HIS A CA 1
ATOM 1932 C C . HIS A 1 248 ? 48.898 6.279 0.543 1.00 53.09 248 HIS A C 1
ATOM 1934 O O . HIS A 1 248 ? 48.699 7.221 1.309 1.00 53.09 248 HIS A O 1
ATOM 1940 N N . LYS A 1 249 ? 50.060 6.062 -0.076 1.00 44.53 249 LYS A N 1
ATOM 1941 C CA . LYS A 1 249 ? 51.029 7.086 -0.492 1.00 44.53 249 LYS A CA 1
ATOM 1942 C C . LYS A 1 249 ? 52.137 6.398 -1.291 1.00 44.53 249 LYS A C 1
ATOM 1944 O O . LYS A 1 249 ? 53.119 5.982 -0.697 1.00 44.53 249 LYS A O 1
ATOM 1949 N N . GLU A 1 250 ? 51.936 6.289 -2.599 1.00 43.34 250 GLU A N 1
ATOM 1950 C CA . GLU A 1 250 ? 52.918 6.625 -3.643 1.00 43.34 250 GLU A CA 1
ATOM 1951 C C . GLU A 1 250 ? 52.144 7.181 -4.841 1.00 43.34 250 GLU A C 1
ATOM 1953 O O . GLU A 1 250 ? 51.064 6.620 -5.142 1.00 43.34 250 GLU A O 1
#

Foldseek 3Di:
DQLLLLLQVQLVVLVVQLVVDPDPVSNCVSNVSSVVSNVVSVVVVVVVVVVPPDDDQDLVLLLQLLVVLLVLLVVLLVVLCVVCVPDPLSVQLVVLSVVLVVCSVVSVSSNSSLSSLLSNLSSVLSVQPPPDDPVSLVVVLVVLLVLLVVLQVVLVVVVHHLVQLVVLSVVLVVDPDSSSSSSSSSSSNSSSNSVVSSPPPPDPPDDPPPPDDDDDDDDDDDDDDDDDDDDDDDPPPPVVVVVVVPPDDD